Protein AF-A0A534WDK8-F1 (afdb_monomer)

Nearest PDB structures (foldseek):
  3sjl-assembly1_B  TM=7.685E-01  e=1.595E-05  Paracoccus denitrificans PD1222
  6nx0-assembly1_A  TM=6.883E-01  e=1.155E-03  Burkholderia thailandensis E264

Structure (mmCIF, N/CA/C/O backbone):
data_AF-A0A534WDK8-F1
#
_entry.id   AF-A0A534WDK8-F1
#
loop_
_atom_site.group_PDB
_atom_site.id
_atom_site.type_symbol
_atom_site.label_atom_id
_atom_site.label_alt_id
_atom_site.label_comp_id
_atom_site.label_asym_id
_atom_site.label_entity_id
_atom_site.label_seq_id
_atom_site.pdbx_PDB_ins_code
_atom_site.Cartn_x
_atom_site.Cartn_y
_atom_site.Cartn_z
_atom_site.occupancy
_atom_site.B_iso_or_equiv
_atom_site.auth_seq_id
_atom_site.auth_comp_id
_atom_site.auth_asym_id
_atom_site.auth_atom_id
_atom_site.pdbx_PDB_model_num
ATOM 1 N N . MET A 1 1 ? -28.042 -4.044 6.156 1.00 28.50 1 MET A N 1
ATOM 2 C CA . MET A 1 1 ? -27.398 -5.357 5.938 1.00 28.50 1 MET A CA 1
ATOM 3 C C . MET A 1 1 ? -26.865 -5.353 4.514 1.00 28.50 1 MET A C 1
ATOM 5 O O . MET A 1 1 ? -27.633 -5.565 3.592 1.00 28.50 1 MET A O 1
ATOM 9 N N . ASN A 1 2 ? -25.593 -4.996 4.324 1.00 31.27 2 ASN A N 1
ATOM 10 C CA . ASN A 1 2 ? -24.973 -4.979 2.998 1.00 31.27 2 ASN A CA 1
ATOM 11 C C . ASN A 1 2 ? -24.355 -6.353 2.761 1.00 31.27 2 ASN A C 1
ATOM 13 O O . ASN A 1 2 ? -23.430 -6.738 3.478 1.00 31.27 2 ASN A O 1
ATOM 17 N N . HIS A 1 3 ? -24.892 -7.102 1.799 1.00 28.11 3 HIS A N 1
ATOM 18 C CA . HIS A 1 3 ? -24.268 -8.331 1.327 1.00 28.11 3 HIS A CA 1
ATOM 19 C C . HIS A 1 3 ? -22.831 -8.011 0.884 1.00 28.11 3 HIS A C 1
ATOM 21 O O . HIS A 1 3 ? -22.652 -7.138 0.032 1.00 28.11 3 HIS A O 1
ATOM 27 N N . PRO A 1 4 ? -21.792 -8.656 1.447 1.00 41.38 4 PRO A N 1
ATOM 28 C CA . PRO A 1 4 ? -20.450 -8.505 0.915 1.00 41.38 4 PRO A CA 1
ATOM 29 C C . PRO A 1 4 ? -20.462 -9.056 -0.511 1.00 41.38 4 PRO A C 1
ATOM 31 O O . PRO A 1 4 ? -20.808 -10.218 -0.729 1.00 41.38 4 PRO A O 1
ATOM 34 N N . ASN A 1 5 ? -20.112 -8.200 -1.473 1.00 43.44 5 ASN A N 1
ATOM 35 C CA . ASN A 1 5 ? -19.905 -8.572 -2.867 1.00 43.44 5 ASN A CA 1
ATOM 36 C C . ASN A 1 5 ? -19.085 -9.880 -2.912 1.00 43.44 5 ASN A C 1
ATOM 38 O O . ASN A 1 5 ? -18.176 -10.078 -2.099 1.00 43.44 5 ASN A O 1
ATOM 42 N N . VAL A 1 6 ? -19.421 -10.799 -3.819 1.00 43.59 6 VAL A N 1
ATOM 43 C CA . VAL A 1 6 ? -18.730 -12.091 -3.991 1.00 43.59 6 VAL A CA 1
ATOM 44 C C . VAL A 1 6 ? -17.209 -11.891 -4.060 1.00 43.59 6 VAL A C 1
ATOM 46 O O . VAL A 1 6 ? -16.463 -12.695 -3.502 1.00 43.59 6 VAL A O 1
ATOM 49 N N . LEU A 1 7 ? -16.760 -10.769 -4.634 1.00 42.25 7 LEU A N 1
ATOM 50 C CA . LEU A 1 7 ? -15.367 -10.328 -4.637 1.00 42.25 7 LEU A CA 1
ATOM 51 C C . LEU A 1 7 ? -14.815 -10.091 -3.218 1.00 42.25 7 LEU A C 1
ATOM 53 O O . LEU A 1 7 ? -13.819 -10.698 -2.845 1.00 42.25 7 LEU A O 1
ATOM 57 N N . THR A 1 8 ? -15.495 -9.300 -2.383 1.00 44.06 8 THR A N 1
ATOM 58 C CA . THR A 1 8 ? -15.122 -9.047 -0.977 1.00 44.06 8 THR A CA 1
ATOM 59 C C . THR A 1 8 ? -15.088 -10.333 -0.150 1.00 44.06 8 THR A C 1
ATOM 61 O O . THR A 1 8 ? -14.230 -10.490 0.714 1.00 44.06 8 THR A O 1
ATOM 64 N N . THR A 1 9 ? -15.993 -11.276 -0.417 1.00 47.78 9 THR A N 1
ATOM 65 C CA . THR A 1 9 ? -16.023 -12.575 0.274 1.00 47.78 9 THR A CA 1
ATOM 66 C C . THR A 1 9 ? -14.863 -13.474 -0.162 1.00 47.78 9 THR A C 1
ATOM 68 O O . THR A 1 9 ? -14.190 -14.048 0.692 1.00 47.78 9 THR A O 1
ATOM 71 N N . ARG A 1 10 ? -14.566 -13.552 -1.467 1.00 52.00 10 ARG A N 1
ATOM 72 C CA . ARG A 1 10 ? -13.414 -14.304 -2.000 1.00 52.00 10 ARG A CA 1
ATOM 73 C C . ARG A 1 10 ? -12.083 -13.731 -1.517 1.00 52.00 10 ARG A C 1
ATOM 75 O O . ARG A 1 10 ? -11.229 -14.490 -1.078 1.00 52.00 10 ARG A O 1
ATOM 82 N N . ILE A 1 11 ? -11.957 -12.406 -1.508 1.00 52.03 11 ILE A N 1
ATOM 83 C CA . ILE A 1 11 ? -10.815 -11.657 -0.971 1.00 52.03 11 ILE A CA 1
ATOM 84 C C . ILE A 1 11 ? -10.631 -11.935 0.522 1.00 52.03 11 ILE A C 1
ATOM 86 O O . ILE A 1 11 ? -9.537 -12.296 0.947 1.00 52.03 11 ILE A O 1
ATOM 90 N N . ARG A 1 12 ? -11.699 -11.832 1.326 1.00 50.81 12 ARG A N 1
ATOM 91 C CA . ARG A 1 12 ? -11.636 -12.144 2.762 1.00 50.81 12 ARG A CA 1
ATOM 92 C C . ARG A 1 12 ? -11.141 -13.563 2.997 1.00 50.81 12 ARG A C 1
ATOM 94 O O . ARG A 1 12 ? -10.203 -13.725 3.756 1.00 50.81 12 ARG A O 1
ATOM 101 N N . VAL A 1 13 ? -11.715 -14.558 2.317 1.00 48.03 13 VAL A N 1
ATOM 102 C CA . VAL A 1 13 ? -11.329 -15.974 2.460 1.00 48.03 13 VAL A CA 1
ATOM 103 C C . VAL A 1 13 ? -9.907 -16.247 1.952 1.00 48.03 13 VAL A C 1
ATOM 105 O O . VAL A 1 13 ? -9.219 -17.114 2.485 1.00 48.03 13 VAL A O 1
ATOM 108 N N . ALA A 1 14 ? -9.452 -15.529 0.926 1.00 48.19 14 ALA A N 1
ATOM 109 C CA . ALA A 1 14 ? -8.104 -15.643 0.380 1.00 48.19 14 ALA A CA 1
ATOM 110 C C . ALA A 1 14 ? -7.036 -15.095 1.338 1.00 48.19 14 ALA A C 1
ATOM 112 O O . ALA A 1 14 ? -6.031 -15.763 1.580 1.00 48.19 14 ALA A O 1
ATOM 113 N N . PHE A 1 15 ? -7.272 -13.911 1.910 1.00 48.06 15 PHE A N 1
ATOM 114 C CA . PHE A 1 15 ? -6.316 -13.226 2.780 1.00 48.06 15 PHE A CA 1
ATOM 115 C C . PHE A 1 15 ? -6.435 -13.614 4.265 1.00 48.06 15 PHE A C 1
ATOM 117 O O . PHE A 1 15 ? -5.463 -13.468 5.000 1.00 48.06 15 PHE A O 1
ATOM 124 N N . SER A 1 16 ? -7.575 -14.166 4.708 1.00 39.44 16 SER A N 1
ATOM 125 C CA . SER A 1 16 ? -7.765 -14.748 6.052 1.00 39.44 16 SER A CA 1
ATOM 126 C C . SER A 1 16 ? -7.091 -16.110 6.219 1.00 39.44 16 SER A C 1
ATOM 128 O O . SER A 1 16 ? -6.910 -16.597 7.337 1.00 39.44 16 SER A O 1
ATOM 130 N N . ARG A 1 17 ? -6.713 -16.780 5.119 1.00 39.41 17 ARG A N 1
ATOM 131 C CA . ARG A 1 17 ? -5.933 -18.016 5.214 1.00 39.41 17 ARG A CA 1
ATOM 132 C C . ARG A 1 17 ? -4.627 -17.689 5.929 1.00 39.41 17 ARG A C 1
ATOM 134 O O . ARG A 1 17 ? -3.813 -16.908 5.443 1.00 39.41 17 ARG A O 1
ATOM 141 N N . ALA A 1 18 ? -4.409 -18.345 7.069 1.00 31.03 18 ALA A N 1
ATOM 142 C CA . ALA A 1 18 ? -3.241 -18.189 7.937 1.00 31.03 18 ALA A CA 1
ATOM 143 C C . ALA A 1 18 ? -1.880 -18.403 7.237 1.00 31.03 18 ALA A C 1
ATOM 145 O O . ALA A 1 18 ? -0.841 -18.210 7.868 1.00 31.03 18 ALA A O 1
ATOM 146 N N . THR A 1 19 ? -1.883 -18.815 5.966 1.00 34.75 19 THR A N 1
ATOM 147 C CA . THR A 1 19 ? -0.735 -18.905 5.066 1.00 34.75 19 THR A CA 1
ATOM 148 C C . THR A 1 19 ? -0.287 -17.537 4.556 1.00 34.75 19 THR A C 1
ATOM 150 O O . THR A 1 19 ? 0.913 -17.306 4.586 1.00 34.75 19 THR A O 1
ATOM 153 N N . TRP A 1 20 ? -1.183 -16.595 4.216 1.00 34.12 20 TRP A N 1
ATOM 154 C CA . TRP A 1 20 ? -0.802 -15.284 3.653 1.00 34.12 20 TRP A CA 1
ATOM 155 C C . TRP A 1 20 ? 0.059 -14.448 4.618 1.00 34.12 20 TRP A C 1
ATOM 157 O O . TRP A 1 20 ? 1.110 -13.913 4.258 1.00 34.12 20 TRP A O 1
ATOM 167 N N . ASN A 1 21 ? -0.318 -14.451 5.902 1.00 33.09 21 ASN A N 1
ATOM 168 C CA . ASN A 1 21 ? 0.431 -13.800 6.982 1.00 33.09 21 ASN A CA 1
ATOM 169 C C . ASN A 1 21 ? 1.715 -14.576 7.376 1.00 33.09 21 ASN A C 1
ATOM 171 O O . ASN A 1 21 ? 2.687 -13.982 7.840 1.00 33.09 21 ASN A O 1
ATOM 175 N N . ARG A 1 22 ? 1.760 -15.907 7.164 1.00 30.53 22 ARG A N 1
ATOM 176 C CA . ARG A 1 22 ? 2.942 -16.760 7.431 1.00 30.53 22 ARG A CA 1
ATOM 177 C C . ARG A 1 22 ? 3.911 -16.893 6.264 1.00 30.53 22 ARG A C 1
ATOM 179 O O . ARG A 1 22 ? 5.050 -17.293 6.508 1.00 30.53 22 ARG A O 1
ATOM 186 N N . SER A 1 23 ? 3.530 -16.543 5.040 1.00 32.03 23 SER A N 1
ATOM 187 C CA . SER A 1 23 ? 4.417 -16.657 3.883 1.00 32.03 23 SER A CA 1
ATOM 188 C C . SER A 1 23 ? 4.863 -15.325 3.260 1.00 32.03 23 SER A C 1
ATOM 190 O O . SER A 1 23 ? 5.914 -15.320 2.658 1.00 32.03 23 SER A O 1
ATOM 192 N N . TRP A 1 24 ? 4.317 -14.144 3.577 1.00 32.44 24 TRP A N 1
ATOM 193 C CA . TRP A 1 24 ? 5.197 -12.937 3.538 1.00 32.44 24 TRP A CA 1
ATOM 194 C C . TRP A 1 24 ? 6.382 -13.060 4.507 1.00 32.44 24 TRP A C 1
ATOM 196 O O . TRP A 1 24 ? 7.415 -12.402 4.411 1.00 32.44 24 TRP A O 1
ATOM 206 N N . THR A 1 25 ? 6.193 -13.964 5.454 1.00 31.83 25 THR A N 1
ATOM 207 C CA . THR A 1 25 ? 7.170 -14.492 6.367 1.00 31.83 25 THR A CA 1
ATOM 208 C C . THR A 1 25 ? 8.077 -15.545 5.662 1.00 31.83 25 THR A C 1
ATOM 210 O O . THR A 1 25 ? 9.274 -15.321 5.517 1.00 31.83 25 THR A O 1
ATOM 213 N N . GLY A 1 26 ? 7.535 -16.636 5.119 1.00 24.36 26 GLY A N 1
ATOM 214 C CA . GLY A 1 26 ? 8.281 -17.737 4.470 1.00 24.36 26 GLY A CA 1
ATOM 215 C C . GLY A 1 26 ? 8.731 -17.588 2.997 1.00 24.36 26 GLY A C 1
ATOM 216 O O . GLY A 1 26 ? 9.733 -18.178 2.621 1.00 24.36 26 GLY A O 1
ATOM 217 N N . SER A 1 27 ? 8.097 -16.789 2.135 1.00 29.41 27 SER A N 1
ATOM 218 C CA . SER A 1 27 ? 8.577 -16.521 0.761 1.00 29.41 27 SER A CA 1
ATOM 219 C C . SER A 1 27 ? 9.856 -15.679 0.760 1.00 29.41 27 SER A C 1
ATOM 221 O O . SER A 1 27 ? 10.682 -15.791 -0.145 1.00 29.41 27 SER A O 1
ATOM 223 N N . GLY A 1 28 ? 10.079 -14.930 1.845 1.00 32.16 28 GLY A N 1
ATOM 224 C CA . GLY A 1 28 ? 11.368 -14.336 2.168 1.00 32.16 28 GLY A CA 1
ATOM 225 C C . GLY A 1 28 ? 12.473 -15.366 2.414 1.00 32.16 28 GLY A C 1
ATOM 226 O O . GLY A 1 28 ? 13.626 -15.004 2.257 1.00 32.16 28 GLY A O 1
ATOM 227 N N . GLU A 1 29 ? 12.171 -16.630 2.744 1.00 27.47 29 GLU A N 1
ATOM 228 C CA . GLU A 1 29 ? 13.196 -17.677 2.914 1.00 27.47 29 GLU A CA 1
ATOM 229 C C . GLU A 1 29 ? 13.746 -18.178 1.573 1.00 27.47 29 GLU A C 1
ATOM 231 O O . GLU A 1 29 ? 14.913 -18.551 1.511 1.00 27.47 29 GLU A O 1
ATOM 236 N N . LYS A 1 30 ? 12.967 -18.118 0.480 1.00 26.48 30 LYS A N 1
ATOM 237 C CA . LYS A 1 30 ? 13.466 -18.469 -0.865 1.00 26.48 30 LYS A CA 1
ATOM 238 C C . LYS A 1 30 ? 14.277 -17.350 -1.529 1.00 26.48 30 LYS A C 1
ATOM 240 O O . LYS A 1 30 ? 15.163 -17.655 -2.313 1.00 26.48 30 LYS A O 1
ATOM 245 N N . PHE A 1 31 ? 14.041 -16.089 -1.160 1.00 28.22 31 PHE A N 1
ATOM 246 C CA . PHE A 1 31 ? 14.857 -14.935 -1.579 1.00 28.22 31 PHE A CA 1
ATOM 247 C C . PHE A 1 31 ? 15.955 -14.558 -0.558 1.00 28.22 31 PHE A C 1
ATOM 249 O O . PHE A 1 31 ? 16.679 -13.581 -0.742 1.00 28.22 31 PHE A O 1
ATOM 256 N N . ALA A 1 32 ? 16.114 -15.331 0.526 1.00 25.36 32 ALA A N 1
ATOM 257 C CA . ALA A 1 32 ? 17.057 -15.056 1.617 1.00 25.36 32 ALA A CA 1
ATOM 258 C C . ALA A 1 32 ? 18.534 -15.363 1.299 1.00 25.36 32 ALA A C 1
ATOM 260 O O . ALA A 1 32 ? 19.354 -15.323 2.219 1.00 25.36 32 ALA A O 1
ATOM 261 N N . SER A 1 33 ? 18.919 -15.659 0.053 1.00 23.53 33 SER A N 1
ATOM 262 C CA . SER A 1 33 ? 20.326 -15.955 -0.259 1.00 23.53 33 SER A CA 1
ATOM 263 C C . SER A 1 33 ? 21.191 -14.729 -0.572 1.00 23.53 33 SER A C 1
ATOM 265 O O . SER A 1 33 ? 22.406 -14.882 -0.656 1.00 23.53 33 SER A O 1
ATOM 267 N N . SER A 1 34 ? 20.652 -13.504 -0.653 1.00 27.00 34 SER A N 1
ATOM 268 C CA . SER A 1 34 ? 21.508 -12.307 -0.728 1.00 27.00 34 SER A CA 1
ATOM 269 C C . SER A 1 34 ? 20.871 -11.029 -0.154 1.00 27.00 34 SER A C 1
ATOM 271 O O . SER A 1 34 ? 20.062 -10.358 -0.782 1.00 27.00 34 SER A O 1
ATOM 273 N N . SER A 1 35 ? 21.327 -10.668 1.050 1.00 29.36 35 SER A N 1
ATOM 274 C CA . SER A 1 35 ? 21.439 -9.309 1.620 1.00 29.36 35 SER A CA 1
ATOM 275 C C . SER A 1 35 ? 20.229 -8.441 2.013 1.00 29.36 35 SER A C 1
ATOM 277 O O . SER A 1 35 ? 20.455 -7.355 2.546 1.00 29.36 35 SER A O 1
ATOM 279 N N . ILE A 1 36 ? 18.981 -8.915 1.971 1.00 36.00 36 ILE A N 1
ATOM 280 C CA . ILE A 1 36 ? 17.909 -8.354 2.826 1.00 36.00 36 ILE A CA 1
ATOM 281 C C . ILE A 1 36 ? 17.355 -9.496 3.673 1.00 36.00 36 ILE A C 1
ATOM 283 O O . ILE A 1 36 ? 16.579 -10.324 3.203 1.00 36.00 36 ILE A O 1
ATOM 287 N N . LYS A 1 37 ? 17.825 -9.597 4.925 1.00 32.94 37 LYS A N 1
ATOM 288 C CA . LYS A 1 37 ? 17.412 -10.678 5.829 1.00 32.94 37 LYS A CA 1
ATOM 289 C C . LYS A 1 37 ? 15.883 -10.666 6.033 1.00 32.94 37 LYS A C 1
ATOM 291 O O . LYS A 1 37 ? 15.281 -9.594 5.972 1.00 32.94 37 LYS A O 1
ATOM 296 N N . PRO A 1 38 ? 15.267 -11.813 6.386 1.00 34.28 38 PRO A N 1
ATOM 297 C CA . PRO A 1 38 ? 13.824 -11.985 6.639 1.00 34.28 38 PRO A CA 1
ATOM 298 C C . PRO A 1 38 ? 13.172 -11.055 7.689 1.00 34.28 38 PRO A C 1
ATOM 300 O O . PRO A 1 38 ? 12.006 -11.244 8.033 1.00 34.28 38 PRO A O 1
ATOM 303 N N . SER A 1 39 ? 13.907 -10.090 8.242 1.00 38.84 39 SER A N 1
ATOM 304 C CA . SER A 1 39 ? 13.589 -9.292 9.424 1.00 38.84 39 SER A CA 1
ATOM 305 C C . SER A 1 39 ? 12.820 -7.990 9.160 1.00 38.84 39 SER A C 1
ATOM 307 O O . SER A 1 39 ? 12.592 -7.258 10.106 1.00 38.84 39 SER A O 1
ATOM 309 N N . GLN A 1 40 ? 12.391 -7.678 7.934 1.00 51.62 40 GLN A N 1
ATOM 310 C CA . GLN A 1 40 ? 11.666 -6.432 7.603 1.00 51.62 40 GLN A CA 1
ATOM 311 C C . GLN A 1 40 ? 10.277 -6.755 7.015 1.00 51.62 40 GLN A C 1
ATOM 313 O O . GLN A 1 40 ? 10.009 -6.553 5.835 1.00 51.62 40 GLN A O 1
ATOM 318 N N . ARG A 1 41 ? 9.410 -7.362 7.834 1.00 53.31 41 ARG A N 1
ATOM 319 C CA . ARG A 1 41 ? 8.014 -7.716 7.495 1.00 53.31 41 ARG A CA 1
ATOM 320 C C . ARG A 1 41 ? 7.074 -6.695 8.139 1.00 53.31 41 ARG A C 1
ATOM 322 O O . ARG A 1 41 ? 7.410 -6.199 9.213 1.00 53.31 41 ARG A O 1
ATOM 329 N N . CYS A 1 42 ? 5.850 -6.505 7.627 1.00 47.97 42 CYS A N 1
ATOM 330 C CA . CYS A 1 42 ? 4.855 -5.643 8.297 1.00 47.97 42 CYS A CA 1
ATOM 331 C C . CYS A 1 42 ? 4.680 -6.006 9.788 1.00 47.97 42 CYS A C 1
ATOM 333 O O . CYS A 1 42 ? 4.557 -5.135 10.644 1.00 47.97 42 CYS A O 1
ATOM 335 N N . ALA A 1 43 ? 4.738 -7.302 10.117 1.00 43.78 43 ALA A N 1
ATOM 336 C CA . ALA A 1 43 ? 4.632 -7.816 11.483 1.00 43.78 43 ALA A CA 1
ATOM 337 C C . ALA A 1 43 ? 5.881 -7.596 12.367 1.00 43.78 43 ALA A C 1
ATOM 339 O O . ALA A 1 43 ? 5.798 -7.822 13.568 1.00 43.78 43 ALA A O 1
ATOM 340 N N . HIS A 1 44 ? 7.031 -7.195 11.814 1.00 40.38 44 HIS A N 1
ATOM 341 C CA . HIS A 1 44 ? 8.263 -6.971 12.583 1.00 40.38 44 HIS A CA 1
ATOM 342 C C . HIS A 1 44 ? 8.220 -5.653 13.366 1.00 40.38 44 HIS A C 1
ATOM 344 O O . HIS A 1 44 ? 8.579 -5.611 14.542 1.00 40.38 44 HIS A O 1
ATOM 350 N N . CYS A 1 45 ? 7.727 -4.589 12.727 1.00 42.16 45 CYS A N 1
ATOM 351 C CA . CYS A 1 45 ? 7.549 -3.277 13.355 1.00 42.16 45 CYS A CA 1
ATOM 352 C C . CYS A 1 45 ? 6.243 -3.181 14.162 1.00 42.16 45 CYS A C 1
ATOM 354 O O . CYS A 1 45 ? 6.068 -2.260 14.960 1.00 42.16 45 CYS A O 1
ATOM 356 N N . ARG A 1 46 ? 5.308 -4.116 13.951 1.00 51.00 46 ARG A N 1
ATOM 357 C CA . ARG A 1 46 ? 3.965 -4.093 14.541 1.00 51.00 46 ARG A CA 1
ATOM 358 C C . ARG A 1 46 ? 3.834 -5.102 15.691 1.00 51.00 46 ARG A C 1
ATOM 360 O O . ARG A 1 46 ? 4.505 -6.130 15.695 1.00 51.00 46 ARG A O 1
ATOM 367 N N . PRO A 1 47 ? 2.947 -4.856 16.669 1.00 39.75 47 PRO A N 1
ATOM 368 C CA . PRO A 1 47 ? 2.651 -5.850 17.693 1.00 39.75 47 PRO A CA 1
ATOM 369 C C . PRO A 1 47 ? 2.061 -7.123 17.053 1.00 39.75 47 PRO A C 1
ATOM 371 O O . PRO A 1 47 ? 1.188 -7.036 16.186 1.00 39.75 47 PRO A O 1
ATOM 374 N N . SER A 1 48 ? 2.533 -8.307 17.461 1.00 37.16 48 SER A N 1
ATOM 375 C CA . SER A 1 48 ? 2.027 -9.590 16.948 1.00 37.16 48 SER A CA 1
ATOM 376 C C . SER A 1 48 ? 0.530 -9.772 17.258 1.00 37.16 48 SER A C 1
ATOM 378 O O . SER A 1 48 ? 0.072 -9.268 18.290 1.00 37.16 48 SER A O 1
ATOM 380 N N . PRO A 1 49 ? -0.233 -10.541 16.451 1.00 38.53 49 PRO A N 1
ATOM 381 C CA . PRO A 1 49 ? -1.609 -10.905 16.792 1.00 38.53 49 PRO A CA 1
ATOM 382 C C . PRO A 1 49 ? -1.637 -11.538 18.193 1.00 38.53 49 PRO A C 1
ATOM 384 O O . PRO A 1 49 ? -0.984 -12.550 18.435 1.00 38.53 49 PRO A O 1
ATOM 387 N N . GLY A 1 50 ? -2.309 -10.887 19.147 1.00 34.09 50 GLY A N 1
ATOM 388 C CA . GLY A 1 50 ? -2.387 -11.322 20.550 1.00 34.09 50 GLY A CA 1
ATOM 389 C C . GLY A 1 50 ? -1.442 -10.628 21.542 1.00 34.09 50 GLY A C 1
ATOM 390 O O . GLY A 1 50 ? -1.611 -10.803 22.746 1.00 34.09 50 GLY A O 1
ATOM 391 N N . ARG A 1 51 ? -0.495 -9.788 21.100 1.00 38.94 51 ARG A N 1
ATOM 392 C CA . ARG A 1 51 ? 0.304 -8.934 21.999 1.00 38.94 51 ARG A CA 1
ATOM 393 C C . ARG A 1 51 ? 0.006 -7.476 21.693 1.00 38.94 51 ARG A C 1
ATOM 395 O O . ARG A 1 51 ? 0.495 -6.927 20.723 1.00 38.94 51 ARG A O 1
ATOM 402 N N . ALA A 1 52 ? -0.779 -6.829 22.545 1.00 32.47 52 ALA A N 1
ATOM 403 C CA . ALA A 1 52 ? -1.151 -5.419 22.424 1.00 32.47 52 ALA A CA 1
ATOM 404 C C . ALA A 1 52 ? -0.017 -4.438 22.803 1.00 32.47 52 ALA A C 1
ATOM 406 O O . ALA A 1 52 ? -0.308 -3.298 23.159 1.00 32.47 52 ALA A O 1
ATOM 407 N N . ILE A 1 53 ? 1.250 -4.858 22.784 1.00 31.84 53 ILE A N 1
ATOM 408 C CA . ILE A 1 53 ? 2.378 -4.069 23.291 1.00 31.84 53 ILE A CA 1
ATOM 409 C C . ILE A 1 53 ? 3.353 -3.820 22.139 1.00 31.84 53 ILE A C 1
ATOM 411 O O . ILE A 1 53 ? 3.930 -4.757 21.589 1.00 31.84 53 ILE A O 1
ATOM 415 N N . LEU A 1 54 ? 3.497 -2.547 21.765 1.00 39.38 54 LEU A N 1
ATOM 416 C CA . LEU A 1 54 ? 4.574 -2.069 20.899 1.00 39.38 54 LEU A CA 1
ATOM 417 C C . LEU A 1 54 ? 5.904 -2.367 21.598 1.00 39.38 54 LEU A C 1
ATOM 419 O O . LEU A 1 54 ? 6.025 -2.117 22.798 1.00 39.38 54 LEU A O 1
ATOM 423 N N . ARG A 1 55 ? 6.896 -2.903 20.880 1.00 40.34 55 ARG A N 1
ATOM 424 C CA . ARG A 1 55 ? 8.245 -3.013 21.450 1.00 40.34 55 ARG A CA 1
ATOM 425 C C . ARG A 1 55 ? 8.716 -1.597 21.826 1.00 40.34 55 ARG A C 1
ATOM 427 O O . ARG A 1 55 ? 8.591 -0.706 20.984 1.00 40.34 55 ARG A O 1
ATOM 434 N N . PRO A 1 56 ? 9.214 -1.367 23.054 1.00 36.75 56 PRO A N 1
ATOM 435 C CA . PRO A 1 56 ? 9.805 -0.085 23.400 1.00 36.75 56 PRO A CA 1
ATOM 436 C C . PRO A 1 56 ? 11.028 0.148 22.510 1.00 36.75 56 PRO A C 1
ATOM 438 O O . PRO A 1 56 ? 11.889 -0.725 22.415 1.00 36.75 56 PRO A O 1
ATOM 441 N N . PHE A 1 57 ? 11.085 1.307 21.860 1.00 44.53 57 PHE A N 1
ATOM 442 C CA . PHE A 1 57 ? 12.295 1.791 21.200 1.00 44.53 57 PHE A CA 1
ATOM 443 C C . PHE A 1 57 ? 13.246 2.304 22.288 1.00 44.53 57 PHE A C 1
ATOM 445 O O . PHE A 1 57 ? 12.808 3.079 23.142 1.00 44.53 57 PHE A O 1
ATOM 452 N N . THR A 1 58 ? 14.510 1.877 22.302 1.00 43.97 58 THR A N 1
ATOM 453 C CA . THR A 1 58 ? 15.489 2.374 23.280 1.00 43.97 58 THR A CA 1
ATOM 454 C C . THR A 1 58 ? 16.430 3.382 22.633 1.00 43.97 58 THR A C 1
ATOM 456 O O . THR A 1 58 ? 16.719 3.302 21.442 1.00 43.97 58 THR A O 1
ATOM 459 N N . ALA A 1 59 ? 16.955 4.329 23.416 1.00 41.50 59 ALA A N 1
ATOM 460 C CA . ALA A 1 59 ? 17.960 5.281 22.932 1.00 41.50 59 ALA A CA 1
ATOM 461 C C . ALA A 1 59 ? 19.238 4.587 22.409 1.00 41.50 59 ALA A C 1
ATOM 463 O O . ALA A 1 59 ? 19.913 5.121 21.534 1.00 41.50 59 ALA A O 1
ATOM 464 N N . ALA A 1 60 ? 19.530 3.371 22.887 1.00 40.94 60 ALA A N 1
ATOM 465 C CA . ALA A 1 60 ? 20.661 2.560 22.438 1.00 40.94 60 ALA A CA 1
ATOM 466 C C . ALA A 1 60 ? 20.509 2.042 20.992 1.00 40.94 60 ALA A C 1
ATOM 468 O O . ALA A 1 60 ? 21.515 1.798 20.323 1.00 40.94 60 ALA A O 1
ATOM 469 N N . ASP A 1 61 ? 19.277 1.927 20.482 1.00 43.28 61 ASP A N 1
ATOM 470 C CA . ASP A 1 61 ? 19.017 1.535 19.092 1.00 43.28 61 ASP A CA 1
ATOM 471 C C . ASP A 1 61 ? 19.409 2.651 18.103 1.00 43.28 61 ASP A C 1
ATOM 473 O O . ASP A 1 61 ? 19.719 2.374 16.948 1.00 43.28 61 ASP A O 1
ATOM 477 N N . MET A 1 62 ? 19.457 3.913 18.558 1.00 40.94 62 MET A N 1
ATOM 478 C CA . MET A 1 62 ? 19.825 5.073 17.732 1.00 40.94 62 MET A CA 1
ATOM 479 C C . MET A 1 62 ? 21.341 5.274 17.573 1.00 40.94 62 MET A C 1
ATOM 481 O O . MET A 1 62 ? 21.763 6.076 16.743 1.00 40.94 62 MET A O 1
ATOM 485 N N . GLN A 1 63 ? 22.166 4.591 18.375 1.00 35.53 63 GLN A N 1
ATOM 486 C CA . GLN A 1 63 ? 23.621 4.803 18.443 1.00 35.53 63 GLN A CA 1
ATOM 487 C C . GLN A 1 63 ? 24.444 3.863 17.552 1.00 35.53 63 GLN A C 1
ATOM 489 O O . GLN A 1 63 ? 25.663 4.000 17.474 1.00 35.53 63 GLN A O 1
ATOM 494 N N . GLN A 1 64 ? 23.799 2.923 16.864 1.00 38.22 64 GLN A N 1
ATOM 495 C CA . GLN A 1 64 ? 24.458 1.938 16.009 1.00 38.22 64 GLN A CA 1
ATOM 496 C C . GLN A 1 64 ? 24.148 2.218 14.529 1.00 38.22 64 GLN A C 1
ATOM 498 O O . GLN A 1 64 ? 23.046 2.638 14.184 1.00 38.22 64 GLN A O 1
ATOM 503 N N . SER A 1 65 ? 25.125 2.021 13.638 1.00 37.78 65 SER A N 1
ATOM 504 C CA . SER A 1 65 ? 24.992 2.279 12.198 1.00 37.78 65 SER A CA 1
ATOM 505 C C . SER A 1 65 ? 24.967 0.975 11.393 1.00 37.78 65 SER A C 1
ATOM 507 O O . SER A 1 65 ? 25.723 0.040 11.646 1.00 37.78 65 SER A O 1
ATOM 509 N N . GLY A 1 66 ? 24.036 0.881 10.438 1.00 38.12 66 GLY A N 1
ATOM 510 C CA . GLY A 1 66 ? 23.812 -0.309 9.606 1.00 38.12 66 GLY A CA 1
ATOM 511 C C . GLY A 1 66 ? 22.325 -0.562 9.311 1.00 38.12 66 GLY A C 1
ATOM 512 O O . GLY A 1 66 ? 21.458 0.020 9.962 1.00 38.12 66 GLY A O 1
ATOM 513 N N . PRO A 1 67 ? 21.982 -1.428 8.336 1.00 45.56 67 PRO A N 1
ATOM 514 C CA . PRO A 1 67 ? 20.589 -1.732 7.978 1.00 45.56 67 PRO A CA 1
ATOM 515 C C . PRO A 1 67 ? 19.771 -2.325 9.139 1.00 45.56 67 PRO A C 1
ATOM 517 O O . PRO A 1 67 ? 18.552 -2.182 9.158 1.00 45.56 67 PRO A O 1
ATOM 520 N N . SER A 1 68 ? 20.440 -2.928 10.125 1.00 47.16 68 SER A N 1
ATOM 521 C CA . SER A 1 68 ? 19.843 -3.474 11.351 1.00 47.16 68 SER A CA 1
ATOM 522 C C . SER A 1 68 ? 19.470 -2.421 12.403 1.00 47.16 68 SER A C 1
ATOM 524 O O . SER A 1 68 ? 18.840 -2.770 13.394 1.00 47.16 68 SER A O 1
ATOM 526 N N . PHE A 1 69 ? 19.852 -1.157 12.197 1.00 55.06 69 PHE A N 1
ATOM 527 C CA . PHE A 1 69 ? 19.661 -0.052 13.147 1.00 55.06 69 PHE A CA 1
ATOM 528 C C . PHE A 1 69 ? 18.823 1.086 12.555 1.00 55.06 69 PHE A C 1
ATOM 530 O O . PHE A 1 69 ? 18.815 2.210 13.052 1.00 55.06 69 PHE A O 1
ATOM 537 N N . ARG A 1 70 ? 18.114 0.809 11.453 1.00 62.91 70 ARG A N 1
ATOM 538 C CA . ARG A 1 70 ? 17.165 1.760 10.875 1.00 62.91 70 ARG A CA 1
ATOM 539 C C . ARG A 1 70 ? 15.955 1.865 11.797 1.00 62.91 70 ARG A C 1
ATOM 541 O O . ARG A 1 70 ? 15.352 0.858 12.163 1.00 62.91 70 ARG A O 1
ATOM 548 N N . ALA A 1 71 ? 15.622 3.095 12.164 1.00 62.59 71 ALA A N 1
ATOM 549 C CA . ALA A 1 71 ? 14.474 3.416 12.989 1.00 62.59 71 ALA A CA 1
ATOM 550 C C . ALA A 1 71 ? 13.429 4.159 12.160 1.00 62.59 71 ALA A C 1
ATOM 552 O O . ALA A 1 71 ? 13.754 5.094 11.424 1.00 62.59 71 ALA A O 1
ATOM 553 N N . GLY A 1 72 ? 12.165 3.767 12.318 1.00 63.25 72 GLY A N 1
ATOM 554 C CA . GLY A 1 72 ? 11.049 4.525 11.768 1.00 63.25 72 GLY A CA 1
ATOM 555 C C . GLY A 1 72 ? 11.008 5.941 12.350 1.00 63.25 72 GLY A C 1
ATOM 556 O O . GLY A 1 72 ? 11.393 6.179 13.494 1.00 63.25 72 GLY A O 1
ATOM 557 N N . LYS A 1 73 ? 10.494 6.895 11.569 1.00 77.06 73 LYS A N 1
ATOM 558 C CA . LYS A 1 73 ? 10.442 8.324 11.942 1.00 77.06 73 LYS A CA 1
ATOM 559 C C . LYS A 1 73 ? 9.496 8.611 13.118 1.00 77.06 73 LYS A C 1
ATOM 561 O O . LYS A 1 73 ? 9.541 9.692 13.698 1.00 77.06 73 LYS A O 1
ATOM 566 N N . ARG A 1 74 ? 8.585 7.680 13.425 1.00 76.19 74 ARG A N 1
ATOM 567 C CA . ARG A 1 74 ? 7.578 7.765 14.494 1.00 76.19 74 ARG A CA 1
ATOM 568 C C . ARG A 1 74 ? 7.272 6.371 15.037 1.00 76.19 74 ARG A C 1
ATOM 570 O O . ARG A 1 74 ? 7.516 5.369 14.368 1.00 76.19 74 ARG A O 1
ATOM 577 N N . THR A 1 75 ? 6.642 6.316 16.207 1.00 74.12 75 THR A N 1
ATOM 578 C CA . THR A 1 75 ? 6.061 5.081 16.746 1.00 74.12 75 THR A CA 1
ATOM 579 C C . THR A 1 75 ? 5.035 4.495 15.773 1.00 74.12 75 THR A C 1
ATOM 581 O O . THR A 1 75 ? 4.146 5.209 15.300 1.00 74.12 75 THR A O 1
ATOM 584 N N . ALA A 1 76 ? 5.127 3.193 15.498 1.00 71.88 76 ALA A N 1
ATOM 585 C CA . ALA A 1 76 ? 4.202 2.502 14.606 1.00 71.88 76 ALA A CA 1
ATOM 586 C C . ALA A 1 76 ? 2.759 2.537 15.143 1.00 71.88 76 ALA A C 1
ATOM 588 O O . ALA A 1 76 ? 2.505 2.253 16.317 1.00 71.88 76 ALA A O 1
ATOM 589 N N . GLN A 1 77 ? 1.803 2.867 14.273 1.00 76.75 77 GLN A N 1
ATOM 590 C CA . GLN A 1 77 ? 0.378 2.775 14.588 1.00 76.75 77 GLN A CA 1
ATOM 591 C C . GLN A 1 77 ? -0.081 1.313 14.638 1.00 76.75 77 GLN A C 1
ATOM 593 O O . GLN A 1 77 ? 0.534 0.417 14.053 1.00 76.75 77 GLN A O 1
ATOM 598 N N . ARG A 1 78 ? -1.189 1.067 15.344 1.00 72.38 78 ARG A N 1
ATOM 599 C CA . ARG A 1 78 ? -1.886 -0.222 15.273 1.00 72.38 78 ARG A CA 1
ATOM 600 C C . ARG A 1 78 ? -2.712 -0.279 13.991 1.00 72.38 78 ARG A C 1
ATOM 602 O O . ARG A 1 78 ? -3.288 0.726 13.601 1.00 72.38 78 ARG A O 1
ATOM 609 N N . TYR A 1 79 ? -2.799 -1.471 13.412 1.00 75.25 79 TYR A N 1
ATOM 610 C CA . TYR A 1 79 ? -3.571 -1.745 12.196 1.00 75.25 79 TYR A CA 1
ATOM 611 C C . TYR A 1 79 ? -4.961 -2.331 12.486 1.00 75.25 79 TYR A C 1
ATOM 613 O O . TYR A 1 79 ? -5.872 -2.304 11.668 1.00 75.25 79 TYR A O 1
ATOM 621 N N . THR A 1 80 ? -5.167 -2.846 13.700 1.00 81.44 80 THR A N 1
ATOM 622 C CA . THR A 1 80 ? -6.500 -3.226 14.168 1.00 81.44 80 THR A CA 1
ATOM 623 C C . THR A 1 80 ? -7.412 -2.004 14.093 1.00 81.44 80 THR A C 1
ATOM 625 O O . THR A 1 80 ? -7.136 -0.985 14.726 1.00 81.44 80 THR A O 1
ATOM 628 N N . TYR A 1 81 ? -8.501 -2.136 13.340 1.00 88.88 81 TYR A N 1
ATOM 629 C CA . TYR A 1 81 ? -9.488 -1.095 13.061 1.00 88.88 81 TYR A CA 1
ATOM 630 C C . TYR A 1 81 ? -9.021 0.077 12.170 1.00 88.88 81 TYR A C 1
ATOM 632 O O . TYR A 1 81 ? -9.867 0.907 11.840 1.00 88.88 81 TYR A O 1
ATOM 640 N N . SER A 1 82 ? -7.763 0.137 11.699 1.00 87.25 82 SER A N 1
ATOM 641 C CA . SER A 1 82 ? -7.303 1.211 10.790 1.00 87.25 82 SER A CA 1
ATOM 642 C C . SER A 1 82 ? -8.026 1.270 9.438 1.00 87.25 82 SER A C 1
ATOM 644 O O . SER A 1 82 ? -8.297 2.385 8.988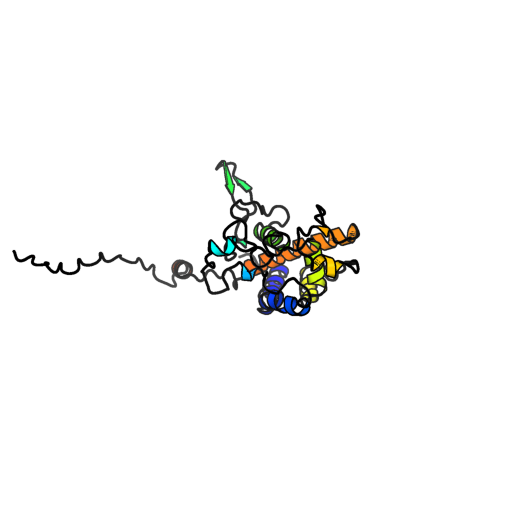 1.00 87.25 82 SER A O 1
ATOM 646 N N . PRO A 1 83 ? -8.495 0.156 8.830 1.00 88.88 83 PRO A N 1
ATOM 647 C CA . PRO A 1 83 ? -9.274 0.222 7.587 1.00 88.88 83 PRO A CA 1
ATOM 648 C C . PRO A 1 83 ? -10.641 0.898 7.738 1.00 88.88 83 PRO A C 1
ATOM 650 O O . PRO A 1 83 ? -11.360 1.069 6.757 1.00 88.88 83 PRO A O 1
ATOM 653 N N . ARG A 1 84 ? -11.059 1.229 8.968 1.00 89.81 84 ARG A N 1
ATOM 654 C CA . ARG A 1 84 ? -12.295 1.980 9.226 1.00 89.81 84 ARG A CA 1
ATOM 655 C C . ARG A 1 84 ? -12.090 3.493 9.187 1.00 89.81 84 ARG A C 1
ATOM 657 O O . ARG A 1 84 ? -13.084 4.211 9.276 1.00 89.81 84 ARG A O 1
ATOM 664 N N . PHE A 1 85 ? -10.855 3.982 9.073 1.00 91.56 85 PHE A N 1
ATOM 665 C CA . PHE A 1 85 ? -10.617 5.407 8.878 1.00 91.56 85 PHE A CA 1
ATOM 666 C C . PHE A 1 85 ? -11.121 5.835 7.496 1.00 91.56 85 PHE A C 1
ATOM 668 O O . PHE A 1 85 ? -10.795 5.184 6.500 1.00 91.56 85 PHE A O 1
ATOM 675 N N . PRO A 1 86 ? -11.949 6.894 7.419 1.00 92.81 86 PRO A N 1
ATOM 676 C CA . PRO A 1 86 ? -12.455 7.362 6.141 1.00 92.81 86 PRO A CA 1
ATOM 677 C C . PRO A 1 86 ? -11.325 7.971 5.307 1.00 92.81 86 PRO A C 1
ATOM 679 O O . PRO A 1 86 ? -10.276 8.356 5.832 1.00 92.81 86 PRO A O 1
ATOM 682 N N . VAL A 1 87 ? -11.577 8.101 4.005 1.00 96.06 87 VAL A N 1
ATOM 683 C CA . VAL A 1 87 ? -10.770 8.958 3.130 1.00 96.06 87 VAL A CA 1
ATOM 684 C C . VAL A 1 87 ? -10.694 10.361 3.743 1.00 96.06 87 VAL A C 1
ATOM 686 O O . VAL A 1 87 ? -11.674 10.847 4.316 1.00 96.06 87 VAL A O 1
ATOM 689 N N . LEU A 1 88 ? -9.515 10.977 3.668 1.00 96.62 88 LEU A N 1
ATOM 690 C CA . LEU A 1 88 ? -9.263 12.316 4.176 1.00 96.62 88 LEU A CA 1
ATOM 691 C C . LEU A 1 88 ? -10.205 13.301 3.484 1.00 96.62 88 LEU A C 1
ATOM 693 O O . LEU A 1 88 ? -10.219 13.417 2.261 1.00 96.62 88 LEU A O 1
ATOM 697 N N . GLN A 1 89 ? -10.978 14.019 4.285 1.00 95.38 89 GLN A N 1
ATOM 698 C CA . GLN A 1 89 ? -11.975 14.969 3.820 1.00 95.38 89 GLN A CA 1
ATOM 699 C C . GLN A 1 89 ? -11.975 16.206 4.708 1.00 95.38 89 GLN A C 1
ATOM 701 O O . GLN A 1 89 ? -11.753 16.124 5.919 1.00 95.38 89 GLN A O 1
ATOM 706 N N . PHE A 1 90 ? -12.240 17.356 4.098 1.00 96.38 90 PHE A N 1
ATOM 707 C CA . PHE A 1 90 ? -12.487 18.593 4.820 1.00 96.38 90 PHE A CA 1
ATOM 708 C C . PHE A 1 90 ? -13.979 18.702 5.133 1.00 96.38 90 PHE A C 1
ATOM 710 O O . PHE A 1 90 ? -14.815 18.608 4.238 1.00 96.38 90 PHE A O 1
ATOM 717 N N . ASN A 1 91 ? -14.318 18.880 6.406 1.00 96.38 91 ASN A N 1
ATOM 718 C CA . ASN A 1 91 ? -15.685 19.134 6.831 1.00 96.38 91 ASN A CA 1
ATOM 719 C C . ASN A 1 91 ? -15.926 20.647 6.891 1.00 96.38 91 ASN A C 1
ATOM 721 O O . ASN A 1 91 ? -15.403 21.322 7.778 1.00 96.38 91 ASN A O 1
ATOM 725 N N . GLU A 1 92 ? -16.747 21.170 5.979 1.00 96.56 92 GLU A N 1
ATOM 726 C CA . GLU A 1 92 ? -17.031 22.609 5.883 1.00 96.56 92 GLU A CA 1
ATOM 727 C C . GLU A 1 92 ? -17.802 23.158 7.091 1.00 96.56 92 GLU A C 1
ATOM 729 O O . GLU A 1 92 ? -17.611 24.307 7.476 1.00 96.56 92 GLU A O 1
ATOM 734 N N . THR A 1 93 ? -18.648 22.360 7.742 1.00 97.12 93 THR A N 1
ATOM 735 C CA . THR A 1 93 ? -19.400 22.822 8.920 1.00 97.12 93 THR A CA 1
ATOM 736 C C . THR A 1 93 ? -18.494 22.998 10.135 1.00 97.12 93 THR A C 1
ATOM 738 O O . THR A 1 93 ? -18.643 23.951 10.893 1.00 97.12 93 THR A O 1
ATOM 741 N N . GLN A 1 94 ? -17.556 22.074 10.330 1.00 96.25 94 GLN A N 1
ATOM 742 C CA . GLN A 1 94 ? -16.647 22.066 11.474 1.00 96.25 94 GLN A CA 1
ATOM 743 C C . GLN A 1 94 ? -15.330 22.793 11.193 1.00 96.25 94 GLN A C 1
ATOM 745 O O . GLN A 1 94 ? -14.589 23.050 12.135 1.00 96.25 94 GLN A O 1
ATOM 750 N N . GLN A 1 95 ? -15.043 23.127 9.929 1.00 97.31 95 GLN A N 1
ATOM 751 C CA . GLN A 1 95 ? -13.781 23.720 9.475 1.00 97.31 95 GLN A CA 1
ATOM 752 C C . GLN A 1 95 ? -12.557 22.869 9.869 1.00 97.31 95 GLN A C 1
ATOM 754 O O . GLN A 1 95 ? -11.514 23.386 10.267 1.00 97.31 95 GLN A O 1
ATOM 759 N N . LEU A 1 96 ? -12.691 21.539 9.784 1.00 96.69 96 LEU A N 1
ATOM 760 C CA . LEU A 1 96 ? -11.678 20.570 10.217 1.00 96.69 96 LEU A CA 1
ATOM 761 C C . LEU A 1 96 ? -11.496 19.440 9.198 1.00 96.69 96 LEU A C 1
ATOM 763 O O . LEU A 1 96 ? -12.438 19.042 8.513 1.00 96.69 96 LEU A O 1
ATOM 767 N N . PHE A 1 97 ? -10.283 1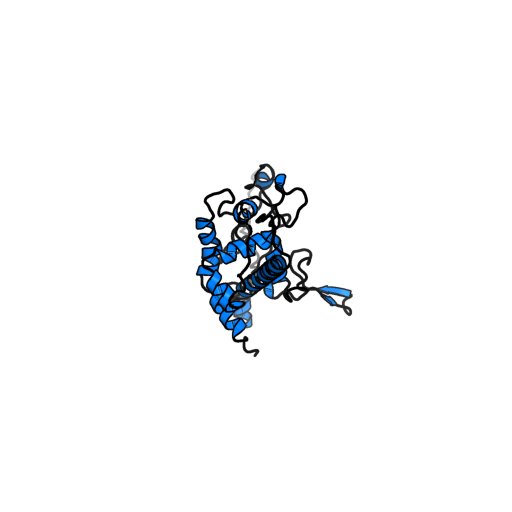8.887 9.140 1.00 95.38 97 PHE A N 1
ATOM 768 C CA . PHE A 1 97 ? -9.979 17.682 8.369 1.00 95.38 97 PHE A CA 1
ATOM 769 C C . PHE A 1 97 ? -10.246 16.416 9.189 1.00 95.38 97 PHE A C 1
ATOM 771 O O . PHE A 1 97 ? -9.857 16.328 10.354 1.00 95.38 97 PHE A O 1
ATOM 778 N N . PHE A 1 98 ? -10.857 15.415 8.557 1.00 94.88 98 PHE A N 1
ATOM 779 C CA . PHE A 1 98 ? -11.137 14.105 9.143 1.00 94.88 98 PHE A CA 1
ATOM 780 C C . PHE A 1 98 ? -10.700 12.984 8.212 1.00 94.88 98 PHE A C 1
ATOM 782 O O . PHE A 1 98 ? -10.847 13.093 6.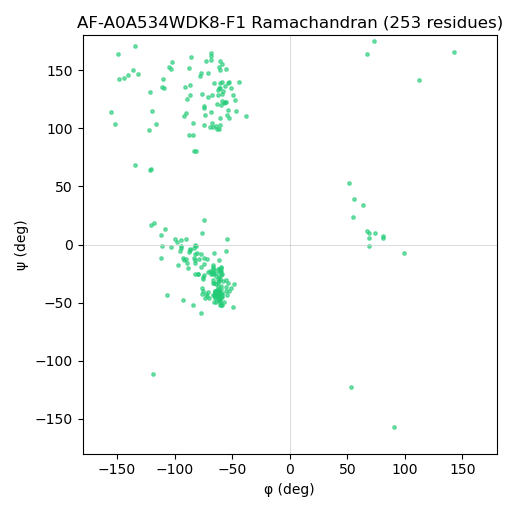999 1.00 94.88 98 PHE A O 1
ATOM 789 N N . GLY A 1 99 ? -10.253 11.872 8.791 1.00 94.50 99 GLY A N 1
ATOM 790 C CA . GLY A 1 99 ? -9.832 10.696 8.038 1.00 94.50 99 GLY A CA 1
ATOM 791 C C . GLY A 1 99 ? -8.351 10.709 7.694 1.00 94.50 99 GLY A C 1
ATOM 792 O O . GLY A 1 99 ? -7.543 11.337 8.379 1.00 94.50 99 GLY A O 1
ATOM 793 N N . GLY A 1 100 ? -8.010 9.969 6.646 1.00 95.19 100 GLY A N 1
ATOM 794 C CA . GLY A 1 100 ? -6.630 9.641 6.333 1.00 95.19 100 GLY A CA 1
ATOM 795 C C . GLY A 1 100 ? -6.046 8.607 7.299 1.00 95.19 100 GLY A C 1
ATOM 796 O O . GLY A 1 100 ? -6.673 8.162 8.263 1.00 95.19 100 GLY A O 1
ATOM 797 N N . ASN A 1 101 ? -4.820 8.199 7.009 1.00 92.62 101 ASN A N 1
ATOM 798 C CA . ASN A 1 101 ? -4.042 7.266 7.811 1.00 92.62 101 ASN A CA 1
ATOM 799 C C . ASN A 1 101 ? -2.610 7.808 7.973 1.00 92.62 101 ASN A C 1
ATOM 801 O O . ASN A 1 101 ? -2.242 8.802 7.344 1.00 92.62 101 ASN A O 1
ATOM 805 N N . PHE A 1 102 ? -1.809 7.175 8.832 1.00 91.19 102 PHE A N 1
ATOM 806 C CA . PHE A 1 102 ? -0.663 7.773 9.524 1.00 91.19 102 PHE A CA 1
ATOM 807 C C . PHE A 1 102 ? -1.031 8.855 10.542 1.00 91.19 102 PHE A C 1
ATOM 809 O O . PHE A 1 102 ? -2.127 9.401 10.565 1.00 91.19 102 PHE A O 1
ATOM 816 N N . TRP A 1 103 ? -0.070 9.171 11.416 1.00 90.50 103 TRP A N 1
ATOM 817 C CA . TRP A 1 103 ? -0.212 10.204 12.449 1.00 90.50 103 TRP A CA 1
ATOM 818 C C . TRP A 1 103 ? -0.458 11.612 11.896 1.00 90.50 103 TRP A C 1
ATOM 820 O O . TRP A 1 103 ? -0.940 12.464 12.628 1.00 90.50 103 TRP A O 1
ATOM 830 N N . ASP A 1 104 ? -0.097 11.859 10.638 1.00 93.31 104 ASP A N 1
ATOM 831 C CA . ASP A 1 104 ? -0.259 13.139 9.945 1.00 93.31 104 ASP A CA 1
ATOM 832 C C . ASP A 1 104 ? -1.289 13.086 8.808 1.00 93.31 104 ASP A C 1
ATOM 834 O O . ASP A 1 104 ? -1.384 14.038 8.042 1.00 93.31 104 ASP A O 1
ATOM 838 N N . GLY A 1 105 ? -2.035 11.985 8.662 1.00 93.50 105 GLY A N 1
ATOM 839 C CA . GLY A 1 105 ? -3.071 11.857 7.632 1.00 93.50 105 GLY A CA 1
ATOM 840 C C . GLY A 1 105 ? -2.556 11.818 6.187 1.00 93.50 105 GLY A C 1
ATOM 841 O O . GLY A 1 105 ? -3.360 11.930 5.264 1.00 93.50 105 GLY A O 1
ATOM 842 N N . ARG A 1 106 ? -1.240 11.669 5.957 1.00 95.00 106 ARG A N 1
ATOM 843 C CA . ARG A 1 106 ? -0.640 11.774 4.611 1.00 95.00 106 ARG A CA 1
ATOM 844 C C . ARG A 1 106 ? -1.069 10.675 3.637 1.00 95.00 106 ARG A C 1
ATOM 846 O O . ARG A 1 106 ? -0.958 10.865 2.432 1.00 95.00 106 ARG A O 1
ATOM 853 N N . SER A 1 107 ? -1.528 9.532 4.145 1.00 95.44 107 SER A N 1
ATOM 854 C CA . SER A 1 107 ? -2.213 8.535 3.321 1.00 95.44 107 SER A CA 1
ATOM 855 C C . SER A 1 107 ? -3.681 8.909 3.296 1.00 95.44 107 SER A C 1
ATOM 857 O O . SER A 1 107 ? -4.431 8.606 4.221 1.00 95.44 107 SER A O 1
ATOM 859 N N . THR A 1 108 ? -4.057 9.658 2.270 1.00 96.38 108 THR A N 1
ATOM 860 C CA . THR A 1 108 ? -5.363 10.314 2.193 1.00 96.38 108 THR A CA 1
ATOM 861 C C . THR A 1 108 ? -6.482 9.331 1.871 1.00 96.38 108 THR A C 1
ATOM 863 O O . THR A 1 108 ? -7.610 9.520 2.300 1.00 96.38 108 THR A O 1
ATOM 866 N N . GLY A 1 109 ? -6.181 8.258 1.148 1.00 94.69 109 GLY A N 1
ATOM 867 C CA . GLY A 1 109 ? -7.154 7.323 0.598 1.00 94.69 109 GLY A CA 1
ATOM 868 C C . GLY A 1 109 ? -7.813 7.797 -0.694 1.00 94.69 109 GLY A C 1
ATOM 869 O O . GLY A 1 109 ? -8.753 7.150 -1.141 1.00 94.69 109 GLY A O 1
ATOM 870 N N . TYR A 1 110 ? -7.365 8.905 -1.284 1.00 93.81 110 TYR A N 1
ATOM 871 C CA . TYR A 1 110 ? -7.937 9.461 -2.507 1.00 93.81 110 TYR A CA 1
ATOM 872 C C . TYR A 1 110 ? -7.749 8.546 -3.730 1.00 93.81 110 TYR A C 1
ATOM 874 O O . TYR A 1 110 ? -8.703 8.304 -4.471 1.00 93.81 110 TYR A O 1
ATOM 882 N N . LEU A 1 111 ? -6.547 7.999 -3.932 1.00 92.25 111 LEU A N 1
ATOM 883 C CA . LEU A 1 111 ? -6.214 7.163 -5.090 1.00 92.25 111 LEU A CA 1
ATOM 884 C C . LEU A 1 111 ? -6.854 5.780 -4.985 1.00 92.25 111 LEU A C 1
ATOM 886 O O . LEU A 1 111 ? -7.449 5.296 -5.945 1.00 92.25 111 LEU A O 1
ATOM 890 N N . LEU A 1 112 ? -6.750 5.147 -3.813 1.00 93.94 112 LEU A N 1
ATOM 891 C CA . LEU A 1 112 ? -7.202 3.763 -3.617 1.00 93.94 112 LEU A CA 1
ATOM 892 C C . LEU A 1 112 ? -8.590 3.645 -2.986 1.00 93.94 112 LEU A C 1
ATOM 894 O O . LEU A 1 112 ? -9.034 2.534 -2.699 1.00 93.94 112 LEU A O 1
ATOM 898 N N . GLN A 1 113 ? -9.261 4.773 -2.728 1.00 93.19 113 GLN A N 1
ATOM 899 C CA . GLN A 1 113 ? -10.534 4.837 -1.991 1.00 93.19 113 GLN A CA 1
ATOM 900 C C . GLN A 1 113 ? -10.457 4.162 -0.605 1.00 93.19 113 GLN A C 1
ATOM 902 O O . GLN A 1 113 ? -11.456 3.719 -0.041 1.00 93.19 113 GLN A O 1
ATOM 907 N N . SER A 1 114 ? -9.243 4.073 -0.054 1.00 93.56 114 SER A N 1
ATOM 908 C CA . SER A 1 114 ? -8.930 3.524 1.262 1.00 93.56 114 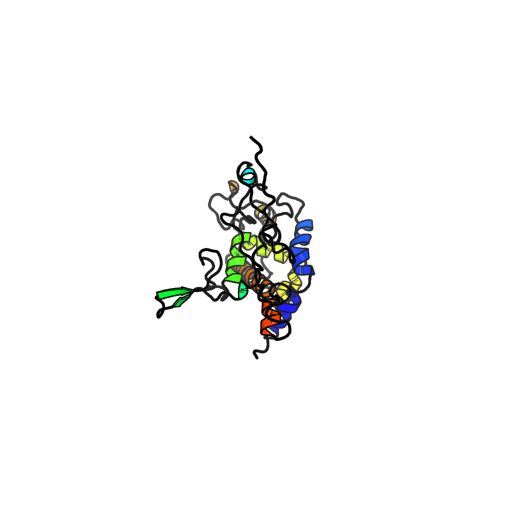SER A CA 1
ATOM 909 C C . SER A 1 114 ? -7.626 4.142 1.757 1.00 93.56 114 SER A C 1
ATOM 911 O O . SER A 1 114 ? -6.555 3.913 1.190 1.00 93.56 114 SER A O 1
ATOM 913 N N . ALA A 1 115 ? -7.714 4.923 2.835 1.00 95.12 115 ALA A N 1
ATOM 914 C CA . ALA A 1 115 ? -6.547 5.536 3.468 1.00 95.12 115 ALA A CA 1
ATOM 915 C C . ALA A 1 115 ? -5.565 4.482 3.999 1.00 95.12 115 ALA A C 1
ATOM 917 O O . ALA A 1 115 ? -4.358 4.694 4.045 1.00 95.12 115 ALA A O 1
ATOM 918 N N . ASP A 1 116 ? -6.090 3.323 4.376 1.00 93.06 116 ASP A N 1
ATOM 919 C CA . ASP A 1 116 ? -5.341 2.173 4.856 1.00 93.06 116 ASP A CA 1
ATOM 920 C C . ASP A 1 116 ? -4.631 1.399 3.735 1.00 93.06 116 ASP A C 1
ATOM 922 O O . ASP A 1 116 ? -3.469 1.028 3.887 1.00 93.06 116 ASP A O 1
ATOM 926 N N . ALA A 1 117 ? -5.258 1.273 2.563 1.00 92.62 117 ALA A N 1
ATOM 927 C CA . ALA A 1 117 ? -4.588 0.726 1.385 1.00 92.62 117 ALA A CA 1
ATOM 928 C C . ALA A 1 117 ? -3.412 1.610 0.941 1.00 92.62 117 ALA A C 1
ATOM 930 O O . ALA A 1 117 ? -2.342 1.092 0.630 1.00 92.62 117 ALA A O 1
ATOM 931 N N . GLU A 1 118 ? -3.584 2.937 0.958 1.00 94.88 118 GLU A N 1
ATOM 932 C CA . GLU A 1 118 ? -2.481 3.868 0.688 1.00 94.88 118 GLU A CA 1
ATOM 933 C C . GLU A 1 118 ? -1.401 3.776 1.768 1.00 94.88 118 GLU A C 1
ATOM 935 O O . GLU A 1 118 ? -0.218 3.727 1.448 1.00 94.88 118 GLU A O 1
ATOM 940 N N . GLN A 1 119 ? -1.781 3.672 3.048 1.00 93.38 119 GLN A N 1
ATOM 941 C CA . GLN A 1 119 ? -0.838 3.492 4.157 1.00 93.38 119 GLN A CA 1
ATOM 942 C C . GLN A 1 119 ? 0.072 2.284 3.929 1.00 93.38 119 GLN A C 1
ATOM 944 O O . GLN A 1 119 ? 1.286 2.392 4.129 1.00 93.38 119 GLN A O 1
ATOM 949 N N . ALA A 1 120 ? -0.492 1.166 3.466 1.00 90.06 120 ALA A N 1
ATOM 950 C CA . ALA A 1 120 ? 0.246 -0.059 3.186 1.00 90.06 120 ALA A CA 1
ATOM 951 C C . ALA A 1 120 ? 1.353 0.130 2.130 1.00 90.06 120 ALA A C 1
ATOM 953 O O . ALA A 1 120 ? 2.364 -0.571 2.175 1.00 90.06 120 ALA A O 1
ATOM 954 N N . GLN A 1 121 ? 1.210 1.106 1.227 1.00 92.31 121 GLN A N 1
ATOM 955 C CA . GLN A 1 121 ? 2.170 1.418 0.166 1.00 92.31 121 GLN A CA 1
ATOM 956 C C . GLN A 1 121 ? 3.357 2.287 0.608 1.00 92.31 121 GLN A C 1
ATOM 958 O O . GLN A 1 121 ? 4.291 2.475 -0.168 1.00 92.31 121 GLN A O 1
ATOM 963 N N . HIS A 1 122 ? 3.388 2.837 1.820 1.00 89.88 122 HIS A N 1
ATOM 964 C CA . HIS A 1 122 ? 4.541 3.648 2.238 1.00 89.88 122 HIS A CA 1
ATOM 965 C C . HIS A 1 122 ? 5.708 2.802 2.790 1.00 89.88 122 HIS A C 1
ATOM 967 O O . HIS A 1 122 ? 6.815 2.932 2.263 1.00 89.88 122 HIS A O 1
ATOM 973 N N . PRO A 1 123 ? 5.508 1.894 3.772 1.00 86.19 123 PRO A N 1
ATOM 974 C CA . PRO A 1 123 ? 6.597 1.103 4.355 1.00 86.19 123 PRO A CA 1
ATOM 975 C C . PRO A 1 123 ? 7.486 0.342 3.361 1.00 86.19 123 PRO A C 1
ATOM 977 O O . PRO A 1 123 ? 8.701 0.323 3.562 1.00 86.19 123 PRO A O 1
ATOM 980 N N . PRO A 1 124 ? 6.946 -0.282 2.285 1.00 85.50 124 PRO A N 1
ATOM 981 C CA . PRO A 1 124 ? 7.745 -1.051 1.335 1.00 85.50 124 PRO A CA 1
ATOM 982 C C . PRO A 1 124 ? 8.900 -0.279 0.717 1.00 85.50 124 PRO A C 1
ATOM 984 O O . PRO A 1 124 ? 9.943 -0.883 0.491 1.00 85.50 124 PRO A O 1
ATOM 987 N N . VAL A 1 125 ? 8.718 1.013 0.448 1.00 86.50 125 VAL A N 1
ATOM 988 C CA . VAL A 1 125 ? 9.681 1.846 -0.286 1.00 86.50 125 VAL A CA 1
ATOM 989 C C . VAL A 1 125 ? 10.354 2.903 0.585 1.00 86.50 125 VAL A C 1
ATOM 991 O O . VAL A 1 125 ? 11.222 3.619 0.095 1.00 86.50 125 VAL A O 1
ATOM 994 N N . ASP A 1 126 ? 10.011 3.005 1.875 1.00 83.06 126 ASP A N 1
ATOM 995 C CA . ASP A 1 126 ? 10.759 3.863 2.797 1.00 83.06 126 ASP A CA 1
ATOM 996 C C . ASP A 1 126 ? 12.105 3.191 3.123 1.00 83.06 126 ASP A C 1
ATOM 998 O O . ASP A 1 126 ? 12.117 2.092 3.691 1.00 83.06 126 ASP A O 1
ATOM 1002 N N . PRO A 1 127 ? 13.254 3.821 2.803 1.00 82.25 127 PRO A N 1
ATOM 1003 C CA . PRO A 1 127 ? 14.564 3.290 3.153 1.00 82.25 127 PRO A CA 1
ATOM 1004 C C . PRO A 1 127 ? 14.719 3.011 4.648 1.00 82.25 127 PRO A C 1
ATOM 1006 O O . PRO A 1 127 ? 15.459 2.104 5.010 1.00 82.25 127 PRO A O 1
ATOM 1009 N N . LEU A 1 128 ? 14.058 3.763 5.526 1.00 77.94 128 LEU A N 1
ATOM 1010 C CA . LEU A 1 128 ? 14.152 3.567 6.975 1.00 77.94 128 LEU A CA 1
ATOM 1011 C C . LEU A 1 128 ? 13.221 2.467 7.505 1.00 77.94 128 LEU A C 1
ATOM 1013 O O . LEU A 1 128 ? 13.271 2.160 8.695 1.00 77.94 128 LEU A O 1
ATOM 1017 N N . GLU A 1 129 ? 12.409 1.866 6.635 1.00 79.75 129 GLU A N 1
ATOM 1018 C CA . GLU A 1 129 ? 11.524 0.746 6.950 1.00 79.75 129 GLU A CA 1
ATOM 1019 C C . GLU A 1 129 ? 11.921 -0.477 6.103 1.00 79.75 129 GLU A C 1
ATOM 1021 O O . GLU A 1 129 ? 13.001 -1.031 6.312 1.00 79.75 129 GLU A O 1
ATOM 1026 N N . HIS A 1 130 ? 11.104 -0.908 5.132 1.00 77.44 130 HIS A N 1
ATOM 1027 C CA . HIS A 1 130 ? 11.404 -2.113 4.346 1.00 77.44 130 HIS A CA 1
ATOM 1028 C C . HIS A 1 130 ? 12.437 -1.877 3.233 1.00 77.44 130 HIS A C 1
ATOM 1030 O O . HIS A 1 130 ? 13.109 -2.821 2.815 1.00 77.44 130 HIS A O 1
ATOM 1036 N N . GLY A 1 131 ? 12.564 -0.639 2.746 1.00 81.19 131 GLY A N 1
ATOM 1037 C CA . GLY A 1 131 ? 13.661 -0.208 1.884 1.00 81.19 131 GLY A CA 1
ATOM 1038 C C . GLY A 1 131 ? 13.760 -0.880 0.516 1.00 81.19 131 GLY A C 1
ATOM 1039 O O . GLY A 1 131 ? 14.874 -1.051 0.026 1.00 81.19 131 GLY A O 1
ATOM 1040 N N . ASN A 1 132 ? 12.649 -1.242 -0.129 1.00 86.31 132 ASN A N 1
ATOM 1041 C CA . ASN A 1 132 ? 12.687 -1.565 -1.558 1.00 86.31 132 ASN A CA 1
ATOM 1042 C C . ASN A 1 132 ? 13.031 -0.296 -2.355 1.00 86.31 132 ASN A C 1
ATOM 1044 O O . ASN A 1 132 ? 12.503 0.773 -2.048 1.00 86.31 132 ASN A O 1
ATOM 1048 N N . PRO A 1 133 ? 13.886 -0.392 -3.383 1.00 90.69 133 PRO A N 1
ATOM 1049 C CA . PRO A 1 133 ? 14.330 0.779 -4.131 1.00 90.69 133 PRO A CA 1
ATOM 1050 C C . PRO A 1 133 ? 13.348 1.217 -5.228 1.00 90.69 133 PRO A C 1
ATOM 1052 O O . PRO A 1 133 ? 13.524 2.289 -5.792 1.00 90.69 133 PRO A O 1
ATOM 1055 N N . ASP A 1 134 ? 12.347 0.392 -5.547 1.00 95.75 134 ASP A N 1
ATOM 1056 C CA . ASP A 1 134 ? 11.337 0.634 -6.581 1.00 95.75 134 ASP A CA 1
ATOM 1057 C C . ASP A 1 134 ? 10.013 -0.032 -6.159 1.00 95.75 134 ASP A C 1
ATOM 1059 O O . ASP A 1 134 ? 10.024 -1.144 -5.621 1.00 95.75 134 ASP A O 1
ATOM 1063 N N . THR A 1 135 ? 8.864 0.591 -6.434 1.00 95.25 135 THR A N 1
ATOM 1064 C CA . THR A 1 135 ? 7.542 -0.033 -6.229 1.00 95.25 135 THR A CA 1
ATOM 1065 C C . THR A 1 135 ? 7.362 -1.288 -7.090 1.00 95.25 135 THR A C 1
ATOM 1067 O O . THR A 1 135 ? 6.738 -2.258 -6.649 1.00 95.25 135 THR A O 1
ATOM 1070 N N . ALA A 1 136 ? 7.987 -1.339 -8.274 1.00 96.88 136 ALA A N 1
ATOM 1071 C CA . ALA A 1 136 ? 7.984 -2.508 -9.155 1.00 96.88 136 ALA A CA 1
ATOM 1072 C C . ALA A 1 136 ? 8.597 -3.753 -8.502 1.00 96.88 136 ALA A C 1
ATOM 1074 O O . ALA A 1 136 ? 8.248 -4.873 -8.876 1.00 96.88 136 ALA A O 1
ATOM 1075 N N . CYS A 1 137 ? 9.445 -3.590 -7.482 1.00 92.56 137 CYS A N 1
ATOM 1076 C CA . CYS A 1 137 ? 10.000 -4.718 -6.744 1.00 92.56 137 CYS A CA 1
ATOM 1077 C C . CYS A 1 137 ? 8.940 -5.529 -5.998 1.00 92.56 137 CYS A C 1
ATOM 1079 O O . CYS A 1 137 ? 9.123 -6.728 -5.798 1.00 92.56 137 CYS A O 1
ATOM 1081 N N . ILE A 1 138 ? 7.819 -4.914 -5.615 1.00 91.94 138 ILE A N 1
ATOM 1082 C CA . ILE A 1 138 ? 6.701 -5.646 -5.015 1.00 91.94 138 ILE A CA 1
ATOM 1083 C C . ILE A 1 138 ? 5.978 -6.481 -6.067 1.00 91.94 138 ILE A C 1
ATOM 1085 O O . ILE A 1 138 ? 5.706 -7.654 -5.819 1.00 91.94 138 ILE A O 1
ATOM 1089 N N . ALA A 1 139 ? 5.747 -5.926 -7.258 1.00 94.94 139 ALA A N 1
ATOM 1090 C CA . ALA A 1 139 ? 5.170 -6.673 -8.371 1.00 94.94 139 ALA A CA 1
ATOM 1091 C C . ALA A 1 139 ? 6.068 -7.848 -8.796 1.00 94.94 139 ALA A C 1
ATOM 1093 O O . ALA A 1 139 ? 5.578 -8.964 -8.954 1.00 94.94 139 ALA A O 1
ATOM 1094 N N . PHE A 1 140 ? 7.384 -7.625 -8.887 1.00 94.81 140 PHE A N 1
ATOM 1095 C CA . PHE A 1 140 ? 8.368 -8.669 -9.176 1.00 94.81 140 PHE A CA 1
ATOM 1096 C C . PHE A 1 140 ? 8.326 -9.794 -8.133 1.00 94.81 140 PHE A C 1
ATOM 1098 O O . PHE A 1 140 ? 8.152 -10.961 -8.480 1.00 94.81 140 PHE A O 1
ATOM 1105 N N . LYS A 1 141 ? 8.398 -9.450 -6.840 1.00 88.19 141 LYS A N 1
ATOM 1106 C CA . LYS A 1 141 ? 8.343 -10.430 -5.742 1.00 88.19 141 LYS A CA 1
ATOM 1107 C C . LYS A 1 141 ? 7.023 -11.205 -5.729 1.00 88.19 141 LYS A C 1
ATOM 1109 O O . LYS A 1 141 ? 7.037 -12.413 -5.517 1.00 88.19 141 LYS A O 1
ATOM 1114 N N . LEU A 1 142 ? 5.892 -10.547 -5.998 1.00 87.81 142 LEU A N 1
ATOM 1115 C CA . LEU A 1 142 ? 4.584 -11.202 -6.118 1.00 87.81 142 LEU A CA 1
ATOM 1116 C C . LEU A 1 142 ? 4.539 -12.185 -7.290 1.00 87.81 142 LEU A C 1
ATOM 1118 O O . LEU A 1 142 ? 4.074 -13.311 -7.106 1.00 87.81 142 LEU A O 1
ATOM 1122 N N . ALA A 1 143 ? 5.059 -11.790 -8.455 1.00 90.81 143 ALA A N 1
ATOM 1123 C CA . ALA A 1 143 ? 5.092 -12.613 -9.662 1.00 90.81 143 ALA A CA 1
ATOM 1124 C C . ALA A 1 143 ? 5.911 -13.904 -9.494 1.00 90.81 143 ALA A C 1
ATOM 1126 O O . ALA A 1 143 ? 5.604 -14.894 -10.158 1.00 90.81 143 ALA A O 1
ATOM 1127 N N . GLN A 1 144 ? 6.909 -13.897 -8.602 1.00 86.56 144 GLN A N 1
ATOM 1128 C CA . GLN A 1 144 ? 7.753 -15.050 -8.257 1.00 86.56 144 GLN A CA 1
ATOM 1129 C C . GLN A 1 144 ? 7.280 -15.816 -7.008 1.00 86.56 144 GLN A C 1
ATOM 1131 O O . GLN A 1 144 ? 7.851 -16.843 -6.640 1.00 86.56 144 GLN A O 1
ATOM 1136 N N . SER A 1 145 ? 6.262 -15.313 -6.309 1.00 83.81 145 SER A N 1
ATOM 1137 C CA . SER A 1 145 ? 5.791 -15.907 -5.057 1.00 83.81 145 SER A CA 1
ATOM 1138 C C . SER A 1 145 ? 4.783 -17.036 -5.284 1.00 83.81 145 SER A C 1
ATOM 1140 O O . SER A 1 145 ? 4.088 -17.092 -6.298 1.00 83.81 145 SER A O 1
ATOM 1142 N N . GLU A 1 146 ? 4.597 -17.875 -4.262 1.00 84.25 146 GLU A N 1
ATOM 1143 C CA . GLU A 1 146 ? 3.499 -18.854 -4.219 1.00 84.25 146 GLU A CA 1
ATOM 1144 C C . GLU A 1 146 ? 2.098 -18.208 -4.252 1.00 84.25 146 GLU A C 1
ATOM 1146 O O . GLU A 1 146 ? 1.101 -18.888 -4.487 1.00 84.25 146 GLU A O 1
ATOM 1151 N N . TYR A 1 147 ? 2.008 -16.888 -4.046 1.00 79.88 147 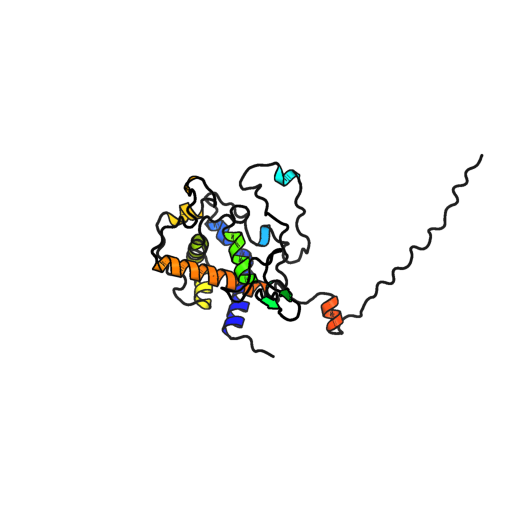TYR A N 1
ATOM 1152 C CA . TYR A 1 147 ? 0.754 -16.140 -4.075 1.00 79.88 147 TYR A CA 1
ATOM 1153 C C . TYR A 1 147 ? 0.335 -15.670 -5.456 1.00 79.88 147 TYR A C 1
ATOM 1155 O O . TYR A 1 147 ? -0.754 -15.110 -5.559 1.00 79.88 147 TYR A O 1
ATOM 1163 N N . ARG A 1 148 ? 1.145 -15.882 -6.502 1.00 86.81 148 ARG A N 1
ATOM 1164 C CA . ARG A 1 148 ? 0.812 -15.440 -7.862 1.00 86.81 148 ARG A CA 1
ATOM 1165 C C . ARG A 1 148 ? -0.604 -15.855 -8.256 1.00 86.81 148 ARG A C 1
ATOM 1167 O O . ARG A 1 148 ? -1.418 -15.002 -8.596 1.00 86.81 148 ARG A O 1
ATOM 1174 N N . THR A 1 149 ? -0.912 -17.146 -8.132 1.00 88.62 149 THR A N 1
ATOM 1175 C CA . THR A 1 149 ? -2.224 -17.696 -8.499 1.00 88.62 149 THR A CA 1
ATOM 1176 C C . THR A 1 149 ? -3.348 -17.036 -7.711 1.00 88.62 149 THR A C 1
ATOM 1178 O O . THR A 1 149 ? -4.347 -16.630 -8.292 1.00 88.62 149 THR A O 1
ATOM 1181 N N . LEU A 1 150 ? -3.164 -16.870 -6.397 1.00 86.25 150 LEU A N 1
ATOM 1182 C CA . LEU A 1 150 ? -4.159 -16.237 -5.534 1.00 86.25 150 LEU A CA 1
ATOM 1183 C C . LEU A 1 150 ? -4.388 -14.767 -5.903 1.00 86.25 150 LEU A C 1
ATOM 1185 O O . LEU A 1 150 ? -5.521 -14.297 -5.901 1.00 86.25 150 LEU A O 1
ATOM 1189 N N . PHE A 1 151 ? -3.314 -14.041 -6.206 1.00 88.00 151 PHE A N 1
ATOM 1190 C CA . PHE A 1 151 ? -3.380 -12.640 -6.595 1.00 88.00 151 PHE A CA 1
ATOM 1191 C C . PHE A 1 151 ? -4.121 -12.476 -7.927 1.00 88.00 151 PHE A C 1
ATOM 1193 O O . PHE A 1 151 ? -5.017 -11.642 -8.024 1.00 88.00 151 PHE A O 1
ATOM 1200 N N . GLU A 1 152 ? -3.815 -13.316 -8.916 1.00 93.50 152 GLU A N 1
ATOM 1201 C CA . GLU A 1 152 ? -4.507 -13.338 -10.208 1.00 93.50 152 GLU A CA 1
ATOM 1202 C C . GLU A 1 152 ? -5.977 -13.775 -10.093 1.00 93.50 152 GLU A C 1
ATOM 1204 O O . GLU A 1 152 ? -6.832 -13.284 -10.825 1.00 93.50 152 GLU A O 1
ATOM 1209 N N . ASP A 1 153 ? -6.319 -14.661 -9.157 1.00 91.38 153 ASP A N 1
ATOM 1210 C CA . ASP A 1 153 ? -7.717 -15.051 -8.929 1.00 91.38 153 ASP A CA 1
ATOM 1211 C C . ASP A 1 153 ? -8.567 -13.889 -8.376 1.00 91.38 153 ASP A C 1
ATOM 1213 O O . ASP A 1 153 ? -9.789 -13.871 -8.543 1.00 91.38 153 ASP A O 1
ATOM 1217 N N . ILE A 1 154 ? -7.929 -12.917 -7.718 1.00 87.81 154 ILE A N 1
ATOM 1218 C CA . ILE A 1 154 ? -8.581 -11.746 -7.122 1.00 87.81 154 ILE A CA 1
ATOM 1219 C C . ILE A 1 154 ? -8.592 -10.563 -8.088 1.00 87.81 154 ILE A C 1
ATOM 1221 O O . ILE A 1 154 ? -9.625 -9.919 -8.264 1.00 87.81 154 ILE A O 1
ATOM 1225 N N . TRP A 1 155 ? -7.442 -10.272 -8.692 1.00 92.94 155 TRP A N 1
ATOM 1226 C CA . TRP A 1 155 ? -7.207 -9.064 -9.484 1.00 92.94 155 TRP A CA 1
ATOM 1227 C C . TRP A 1 155 ? -7.239 -9.304 -10.997 1.00 92.94 155 TRP A C 1
ATOM 1229 O O . TRP A 1 155 ? -7.132 -8.348 -11.764 1.00 92.94 155 TRP A O 1
ATOM 1239 N N . GLY A 1 156 ? -7.431 -10.554 -11.424 1.00 94.00 156 GLY A N 1
ATOM 1240 C CA . GLY A 1 156 ? -7.554 -10.969 -12.819 1.00 94.00 156 GLY A CA 1
ATOM 1241 C C . GLY A 1 156 ? -6.378 -11.823 -13.293 1.00 94.00 156 GLY A C 1
ATOM 1242 O O . GLY A 1 156 ? -5.221 -11.572 -12.953 1.00 94.00 156 GLY A O 1
ATOM 1243 N N . LYS A 1 157 ? -6.670 -12.835 -14.121 1.00 95.31 157 LYS A N 1
ATOM 1244 C CA . LYS A 1 157 ? -5.632 -13.633 -14.790 1.00 95.31 157 LYS A CA 1
ATOM 1245 C C . LYS A 1 157 ? -4.716 -12.720 -15.601 1.00 95.31 157 LYS A C 1
ATOM 1247 O O . LYS A 1 157 ? -5.190 -11.800 -16.264 1.00 95.31 157 LYS A O 1
ATOM 1252 N N . GLY A 1 158 ? -3.414 -12.964 -15.502 1.00 94.25 158 GLY A N 1
ATOM 1253 C CA . GLY A 1 158 ? -2.389 -12.139 -16.134 1.00 94.25 158 GLY A CA 1
ATOM 1254 C C . GLY A 1 158 ? -2.145 -10.780 -15.472 1.00 94.25 158 GLY A C 1
ATOM 1255 O O . GLY A 1 158 ? -1.388 -9.969 -15.998 1.00 94.25 158 GLY A O 1
ATOM 1256 N N . SER A 1 159 ? -2.711 -10.505 -14.286 1.00 94.88 159 SER A N 1
ATOM 1257 C CA . SER A 1 159 ? -2.422 -9.261 -13.553 1.00 94.88 159 SER A CA 1
ATOM 1258 C C . SER A 1 159 ? -0.938 -9.091 -13.199 1.00 94.88 159 SER A C 1
ATOM 1260 O O . SER A 1 159 ? -0.511 -7.981 -12.903 1.00 94.88 159 SER A O 1
ATOM 1262 N N . LEU A 1 160 ? -0.165 -10.184 -13.200 1.00 95.75 160 LEU A N 1
ATOM 1263 C CA . LEU A 1 160 ? 1.274 -10.228 -12.914 1.00 95.75 160 LEU A CA 1
ATOM 1264 C C . LEU A 1 160 ? 2.124 -10.509 -14.172 1.00 95.75 160 LEU A C 1
ATOM 1266 O O . LEU A 1 160 ? 3.315 -10.807 -14.053 1.00 95.75 160 LEU A O 1
ATOM 1270 N N . ASP A 1 161 ? 1.538 -10.412 -15.371 1.00 96.81 161 ASP A N 1
ATOM 1271 C CA . ASP A 1 161 ? 2.238 -10.601 -16.647 1.00 96.81 161 ASP A CA 1
ATOM 1272 C C . ASP A 1 161 ? 2.983 -9.316 -17.032 1.00 96.81 161 ASP A C 1
ATOM 1274 O O . ASP A 1 161 ? 2.510 -8.482 -17.808 1.00 96.81 161 ASP A O 1
ATOM 1278 N N . ILE A 1 162 ? 4.151 -9.153 -16.412 1.00 97.31 162 ILE A N 1
ATOM 1279 C CA . ILE A 1 162 ? 5.053 -8.011 -16.565 1.00 97.31 162 ILE A CA 1
ATOM 1280 C C . ILE A 1 162 ? 6.402 -8.542 -17.044 1.00 97.31 162 ILE A C 1
ATOM 1282 O O . ILE A 1 162 ? 6.945 -9.486 -16.460 1.00 97.31 162 ILE A O 1
ATOM 1286 N N . ILE A 1 163 ? 6.960 -7.926 -18.086 1.00 97.88 163 ILE A N 1
ATOM 1287 C CA . ILE A 1 163 ? 8.291 -8.286 -18.582 1.00 97.88 163 ILE A CA 1
ATOM 1288 C C . ILE A 1 163 ? 9.337 -7.538 -17.753 1.00 97.88 163 ILE A C 1
ATOM 1290 O O . ILE A 1 163 ? 9.544 -6.335 -17.903 1.00 97.88 163 ILE A O 1
ATOM 1294 N N . PHE A 1 164 ? 9.995 -8.262 -16.849 1.00 96.44 164 PHE A N 1
ATOM 1295 C CA . PHE A 1 164 ? 11.046 -7.711 -15.997 1.00 96.44 164 PHE A CA 1
ATOM 1296 C C . PHE A 1 164 ? 12.432 -7.855 -16.647 1.00 96.44 164 PHE A C 1
ATOM 1298 O O . PHE A 1 164 ? 12.759 -8.936 -17.145 1.00 96.44 164 PHE A O 1
ATOM 1305 N N . PRO A 1 165 ? 13.277 -6.808 -16.610 1.00 97.00 165 PRO A N 1
ATOM 1306 C CA . PRO A 1 165 ? 14.691 -6.904 -16.959 1.00 97.00 165 PRO A CA 1
ATOM 1307 C C . PRO A 1 165 ? 15.439 -7.969 -16.138 1.00 97.00 165 PRO A C 1
ATOM 1309 O O . PRO A 1 165 ? 15.089 -8.191 -14.974 1.00 97.00 165 PRO A O 1
ATOM 1312 N N . PRO A 1 166 ? 16.501 -8.589 -16.682 1.00 94.06 166 PRO A N 1
ATOM 1313 C CA . PRO A 1 166 ? 17.253 -9.636 -15.985 1.00 94.06 166 PRO A CA 1
ATOM 1314 C C . PRO A 1 166 ? 17.961 -9.144 -14.710 1.00 94.06 166 PRO A C 1
ATOM 1316 O O . PRO A 1 166 ? 18.183 -9.930 -13.796 1.00 94.06 166 PRO A O 1
ATOM 1319 N N . ASP A 1 167 ? 18.273 -7.851 -14.611 1.00 93.31 167 ASP A N 1
ATOM 1320 C CA . ASP A 1 167 ? 18.882 -7.218 -13.434 1.00 93.31 167 ASP A CA 1
ATOM 1321 C C . ASP A 1 167 ? 17.863 -6.849 -12.336 1.00 93.31 167 ASP A C 1
ATOM 1323 O O . ASP A 1 167 ? 18.246 -6.344 -11.279 1.00 93.31 167 ASP A O 1
ATOM 1327 N N . THR A 1 168 ? 16.564 -7.122 -12.535 1.00 91.94 168 THR A N 1
ATOM 1328 C CA . THR A 1 168 ? 15.500 -6.752 -11.581 1.00 91.94 168 THR A CA 1
ATOM 1329 C C . THR A 1 168 ? 15.718 -7.363 -10.201 1.00 91.94 168 THR A C 1
ATOM 1331 O O . THR A 1 168 ? 15.530 -6.679 -9.198 1.00 91.94 168 THR A O 1
ATOM 1334 N N . GLU A 1 169 ? 16.128 -8.630 -10.121 1.00 89.12 169 GLU A N 1
ATOM 1335 C CA . GLU A 1 169 ? 16.373 -9.288 -8.835 1.00 89.12 169 GLU A CA 1
ATOM 1336 C C . GLU A 1 169 ? 17.505 -8.601 -8.061 1.00 89.12 169 GLU A C 1
ATOM 1338 O O . GLU A 1 169 ? 17.342 -8.268 -6.888 1.00 89.12 169 GLU A O 1
ATOM 1343 N N . GLU A 1 170 ? 18.617 -8.303 -8.736 1.00 86.62 170 GLU A N 1
ATOM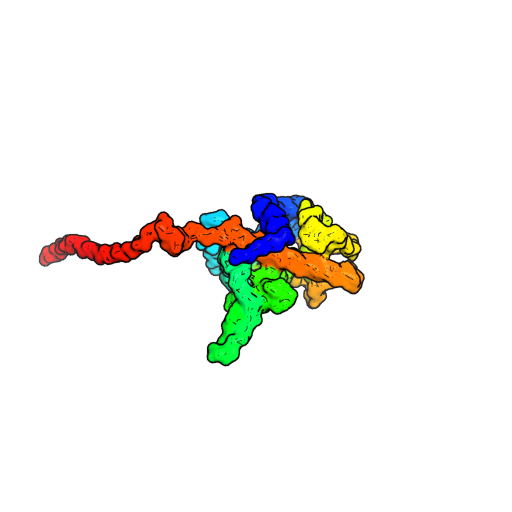 1344 C CA . GLU A 1 170 ? 19.758 -7.601 -8.144 1.00 86.62 170 GLU A CA 1
ATOM 1345 C C . GLU A 1 170 ? 19.364 -6.199 -7.652 1.00 86.62 170 GLU A C 1
ATOM 1347 O O . GLU A 1 170 ? 19.708 -5.795 -6.532 1.00 86.62 170 GLU A O 1
ATOM 1352 N N . ILE A 1 171 ? 18.593 -5.466 -8.462 1.00 88.00 171 ILE A N 1
ATOM 1353 C CA . ILE A 1 171 ? 18.056 -4.156 -8.090 1.00 88.00 171 ILE A CA 1
ATOM 1354 C C . ILE A 1 171 ? 17.181 -4.298 -6.845 1.00 88.00 171 ILE A C 1
ATOM 1356 O O . ILE A 1 171 ? 17.428 -3.619 -5.854 1.00 88.00 171 ILE A O 1
ATOM 1360 N N . CYS A 1 172 ? 16.212 -5.212 -6.844 1.00 86.88 172 CYS A N 1
ATOM 1361 C CA . CYS A 1 172 ? 15.249 -5.385 -5.756 1.00 86.88 172 CYS A CA 1
ATOM 1362 C C . CYS A 1 172 ? 15.824 -5.999 -4.469 1.00 86.88 172 CYS A C 1
ATOM 1364 O O . CYS A 1 172 ? 15.161 -5.955 -3.423 1.00 86.88 172 CYS A O 1
ATOM 1366 N N . CYS A 1 173 ? 17.037 -6.547 -4.535 1.00 83.44 173 CYS A N 1
ATOM 1367 C CA . CYS A 1 173 ? 17.847 -6.968 -3.392 1.00 83.44 173 CYS A CA 1
ATOM 1368 C C . CYS A 1 173 ? 18.769 -5.854 -2.867 1.00 83.44 173 CYS A C 1
ATOM 1370 O O . CYS A 1 173 ? 19.313 -5.971 -1.768 1.00 83.44 173 CYS A O 1
ATOM 1372 N N . THR A 1 174 ? 18.936 -4.757 -3.608 1.00 81.50 174 THR A N 1
ATOM 1373 C CA . THR A 1 174 ? 19.703 -3.594 -3.153 1.00 81.50 174 THR A CA 1
ATOM 1374 C C . THR A 1 174 ? 18.795 -2.645 -2.353 1.00 81.50 174 THR A C 1
ATOM 1376 O O . THR A 1 174 ? 17.753 -2.234 -2.862 1.00 81.50 174 THR A O 1
ATOM 1379 N N . PRO A 1 175 ? 19.177 -2.216 -1.134 1.00 82.81 175 PRO A N 1
ATOM 1380 C CA . PRO A 1 175 ? 18.378 -1.273 -0.355 1.00 82.81 175 PRO A CA 1
ATOM 1381 C C . PRO A 1 175 ? 18.132 0.067 -1.064 1.00 82.81 175 PRO A C 1
ATOM 1383 O O . PRO A 1 175 ? 19.045 0.667 -1.637 1.00 82.81 175 PRO A O 1
ATOM 1386 N N . GLY A 1 176 ? 16.914 0.587 -0.930 1.00 82.31 176 GLY A N 1
ATOM 1387 C CA . GLY A 1 176 ? 16.559 1.956 -1.293 1.00 82.31 176 GLY A CA 1
ATOM 1388 C C . GLY A 1 176 ? 17.486 2.972 -0.621 1.00 82.31 176 GLY A C 1
ATOM 1389 O O . GLY A 1 176 ? 17.878 2.813 0.541 1.00 82.31 176 GLY A O 1
ATOM 1390 N N . GLY A 1 177 ? 17.874 4.000 -1.380 1.00 81.50 177 GLY A N 1
ATOM 1391 C CA . GLY A 1 177 ? 18.864 4.999 -0.967 1.00 81.50 177 GLY A CA 1
ATOM 1392 C C . GLY A 1 177 ? 20.328 4.564 -1.118 1.00 81.50 177 GLY A C 1
ATOM 1393 O O . GLY A 1 177 ? 21.219 5.301 -0.702 1.00 81.50 177 GLY A O 1
ATOM 1394 N N . ALA A 1 178 ? 20.611 3.389 -1.696 1.00 84.00 178 ALA A N 1
ATOM 1395 C CA . ALA A 1 178 ? 21.979 3.010 -2.045 1.00 84.00 178 ALA A CA 1
ATOM 1396 C C . ALA A 1 178 ? 22.589 3.995 -3.058 1.00 84.00 178 ALA A C 1
ATOM 1398 O O . ALA A 1 178 ? 21.947 4.364 -4.041 1.00 84.00 178 ALA A O 1
ATOM 1399 N N . ALA A 1 179 ? 23.864 4.353 -2.862 1.00 88.38 179 ALA A N 1
ATOM 1400 C CA . ALA A 1 179 ? 24.567 5.339 -3.689 1.00 88.38 179 ALA A CA 1
ATOM 1401 C C . ALA A 1 179 ? 24.514 5.022 -5.195 1.00 88.38 179 ALA A C 1
ATOM 1403 O O . ALA A 1 179 ? 24.407 5.935 -6.009 1.00 88.38 179 ALA A O 1
ATOM 1404 N N . ARG A 1 180 ? 24.505 3.731 -5.566 1.00 89.94 180 ARG A N 1
ATOM 1405 C CA . ARG A 1 180 ? 24.409 3.275 -6.965 1.00 89.94 180 ARG A CA 1
ATOM 1406 C C . ARG A 1 180 ? 23.131 3.717 -7.685 1.00 89.94 180 ARG A C 1
ATOM 1408 O O . ARG A 1 180 ? 23.124 3.762 -8.908 1.00 89.94 180 ARG A O 1
ATOM 1415 N N . PHE A 1 181 ? 22.059 4.012 -6.949 1.00 91.12 181 PHE A N 1
ATOM 1416 C CA . PHE A 1 181 ? 20.797 4.483 -7.522 1.00 91.12 181 PHE A CA 1
ATOM 1417 C C . PHE A 1 181 ? 20.712 6.012 -7.600 1.00 91.12 181 PHE A C 1
ATOM 1419 O O . PHE A 1 181 ? 19.853 6.533 -8.309 1.00 91.12 181 PHE A O 1
ATOM 1426 N N . GLY A 1 182 ? 21.607 6.740 -6.923 1.00 90.25 182 GLY A N 1
ATOM 1427 C CA . GLY A 1 182 ? 21.581 8.201 -6.880 1.00 90.25 182 GLY A CA 1
ATOM 1428 C C . GLY A 1 182 ? 20.210 8.727 -6.443 1.00 90.25 182 GLY A C 1
ATOM 1429 O O . GLY A 1 182 ? 19.712 8.368 -5.378 1.00 90.25 182 GLY A O 1
ATOM 1430 N N . THR A 1 183 ? 19.596 9.562 -7.282 1.00 87.88 183 THR A N 1
ATOM 1431 C CA . THR A 1 183 ? 18.254 10.128 -7.071 1.00 87.88 183 THR A CA 1
ATOM 1432 C C . THR A 1 183 ? 17.153 9.404 -7.848 1.00 87.88 183 THR A C 1
ATOM 1434 O O . THR A 1 183 ? 16.018 9.868 -7.828 1.00 87.88 183 THR A O 1
ATOM 1437 N N . ASN A 1 184 ? 17.456 8.301 -8.545 1.00 92.00 184 ASN A N 1
ATOM 1438 C CA . ASN A 1 184 ? 16.473 7.582 -9.353 1.00 92.00 184 ASN A CA 1
ATOM 1439 C C . ASN A 1 184 ? 15.492 6.809 -8.446 1.00 92.00 184 ASN A C 1
ATOM 1441 O O . ASN A 1 184 ? 15.905 5.823 -7.831 1.00 92.00 184 ASN A O 1
ATOM 1445 N N . PRO A 1 185 ? 14.203 7.201 -8.377 1.00 88.00 185 PRO A N 1
ATOM 1446 C CA . PRO A 1 185 ? 13.214 6.526 -7.537 1.00 88.00 185 PRO A CA 1
ATOM 1447 C C . PRO A 1 185 ? 12.659 5.243 -8.178 1.00 88.00 185 PRO A C 1
ATOM 1449 O O . PRO A 1 185 ? 11.894 4.522 -7.545 1.00 88.00 185 PRO A O 1
ATOM 1452 N N . THR A 1 186 ? 13.002 4.975 -9.443 1.00 95.06 186 THR A N 1
ATOM 1453 C CA . THR A 1 186 ? 12.525 3.823 -10.214 1.00 95.06 186 THR A CA 1
ATOM 1454 C C . THR A 1 186 ? 13.680 3.144 -10.965 1.00 95.06 186 THR A C 1
ATOM 1456 O O . THR A 1 186 ? 13.774 3.244 -12.194 1.00 95.06 186 THR A O 1
ATOM 1459 N N . PRO A 1 187 ? 14.624 2.499 -10.254 1.00 95.94 187 PRO A N 1
ATOM 1460 C CA . PRO A 1 187 ? 15.789 1.868 -10.868 1.00 95.94 187 PRO A CA 1
ATOM 1461 C C . PRO A 1 187 ? 15.468 0.661 -11.759 1.00 95.94 187 PRO A C 1
ATOM 1463 O O . PRO A 1 187 ? 16.278 0.352 -12.631 1.00 95.94 187 PRO A O 1
ATOM 1466 N N . VAL A 1 188 ? 14.311 0.001 -11.604 1.00 96.62 188 VAL A N 1
ATOM 1467 C CA . VAL A 1 188 ? 13.917 -1.114 -12.483 1.00 96.62 188 VAL A CA 1
ATOM 1468 C C . VAL A 1 188 ? 13.489 -0.558 -13.846 1.00 96.62 188 VAL A C 1
ATOM 1470 O O . VAL A 1 188 ? 12.515 0.187 -13.963 1.00 96.62 188 VAL A O 1
ATOM 1473 N N . ARG A 1 189 ? 14.198 -0.905 -14.920 1.00 96.75 189 ARG A N 1
ATOM 1474 C CA . ARG A 1 189 ? 13.947 -0.332 -16.255 1.00 96.75 189 ARG A CA 1
ATOM 1475 C C . ARG A 1 189 ? 12.810 -1.047 -16.987 1.00 96.75 189 ARG A C 1
ATOM 1477 O O . ARG A 1 189 ? 13.047 -1.899 -17.832 1.00 96.75 189 ARG A O 1
ATOM 1484 N N . LEU A 1 190 ? 11.573 -0.693 -16.658 1.00 97.81 190 LEU A N 1
ATOM 1485 C CA . LEU A 1 190 ? 10.371 -1.219 -17.315 1.00 97.81 190 LEU A CA 1
ATOM 1486 C C . LEU A 1 190 ? 9.989 -0.407 -18.560 1.00 97.81 190 LEU A C 1
ATOM 1488 O O . LEU A 1 190 ? 10.224 0.803 -18.613 1.00 97.81 190 LEU A O 1
ATOM 1492 N N . SER A 1 191 ? 9.332 -1.061 -19.524 1.00 98.19 191 SER A N 1
ATOM 1493 C CA . SER A 1 191 ? 8.595 -0.359 -20.582 1.00 98.19 191 SER A CA 1
ATOM 1494 C C . SER A 1 191 ? 7.477 0.504 -19.964 1.00 98.19 191 SER A C 1
ATOM 1496 O O . SER A 1 191 ? 7.036 0.216 -18.847 1.00 98.19 191 SER A O 1
ATOM 1498 N N . PRO A 1 192 ? 6.974 1.551 -20.647 1.00 98.19 192 PRO A N 1
ATOM 1499 C CA . PRO A 1 192 ? 5.857 2.340 -20.125 1.00 98.19 192 PRO A CA 1
ATOM 1500 C C . PRO A 1 192 ? 4.623 1.487 -19.791 1.00 98.19 192 PRO A C 1
ATOM 1502 O O . PRO A 1 192 ? 4.002 1.687 -18.750 1.00 98.19 192 PRO A O 1
ATOM 1505 N N . GLU A 1 193 ? 4.311 0.493 -20.627 1.00 97.88 193 GLU A N 1
ATOM 1506 C CA . GLU A 1 193 ? 3.190 -0.424 -20.403 1.00 97.88 193 GLU A CA 1
ATOM 1507 C C . GLU A 1 193 ? 3.415 -1.302 -19.162 1.00 97.88 193 GLU A C 1
ATOM 1509 O O . GLU A 1 193 ? 2.558 -1.372 -18.277 1.00 97.88 193 GLU A O 1
ATOM 1514 N N . ASP A 1 194 ? 4.589 -1.928 -19.055 1.00 98.38 194 ASP A N 1
ATOM 1515 C CA . ASP A 1 194 ? 4.951 -2.771 -17.913 1.00 98.38 194 ASP A CA 1
ATOM 1516 C C . ASP A 1 194 ? 5.026 -1.971 -16.612 1.00 98.38 194 ASP A C 1
ATOM 1518 O O . ASP A 1 194 ? 4.639 -2.460 -15.552 1.00 98.38 194 ASP A O 1
ATOM 1522 N N . ARG A 1 195 ? 5.457 -0.707 -16.681 1.00 98.25 195 ARG A N 1
ATOM 1523 C CA . ARG A 1 195 ? 5.459 0.214 -15.543 1.00 98.25 195 ARG A CA 1
ATOM 1524 C C . ARG A 1 195 ? 4.039 0.511 -15.069 1.00 98.25 195 ARG A C 1
ATOM 1526 O O . ARG A 1 195 ? 3.787 0.476 -13.865 1.00 98.25 195 ARG A O 1
ATOM 1533 N N . THR A 1 196 ? 3.099 0.755 -15.983 1.00 98.06 196 THR A N 1
ATOM 1534 C CA . THR A 1 196 ? 1.681 0.924 -15.634 1.00 98.06 196 THR A CA 1
ATOM 1535 C C . THR A 1 196 ? 1.109 -0.340 -14.993 1.00 98.06 196 THR A C 1
ATOM 1537 O O . THR A 1 196 ? 0.412 -0.242 -13.980 1.00 98.06 196 THR A O 1
ATOM 1540 N N . LYS A 1 197 ? 1.435 -1.527 -15.520 1.00 98.19 197 LYS A N 1
ATOM 1541 C CA . LYS A 1 197 ? 1.032 -2.806 -14.911 1.00 98.19 197 LYS A CA 1
ATOM 1542 C C . LYS A 1 197 ? 1.619 -2.967 -13.508 1.00 98.19 197 LYS A C 1
ATOM 1544 O O . LYS A 1 197 ? 0.873 -3.248 -12.576 1.00 98.19 197 LYS A O 1
ATOM 1549 N N . ALA A 1 198 ? 2.916 -2.717 -13.329 1.00 98.06 198 ALA A N 1
ATOM 1550 C CA . ALA A 1 198 ? 3.586 -2.806 -12.033 1.00 98.06 198 ALA A CA 1
ATOM 1551 C C . ALA A 1 198 ? 2.978 -1.854 -10.990 1.00 98.06 198 ALA A C 1
ATOM 1553 O O . ALA A 1 198 ? 2.738 -2.267 -9.856 1.00 98.06 198 ALA A O 1
ATOM 1554 N N . ASN A 1 199 ? 2.659 -0.615 -11.378 1.00 97.56 199 ASN A N 1
ATOM 1555 C CA . ASN A 1 199 ? 1.981 0.342 -10.500 1.00 97.56 199 ASN A CA 1
ATOM 1556 C C . ASN A 1 199 ? 0.581 -0.154 -10.107 1.00 97.56 199 ASN A C 1
ATOM 1558 O O . ASN A 1 199 ? 0.243 -0.155 -8.927 1.00 97.56 199 ASN A O 1
ATOM 1562 N N . ARG A 1 200 ? -0.196 -0.689 -11.059 1.00 97.88 200 ARG A N 1
ATOM 1563 C CA . ARG A 1 200 ? -1.504 -1.293 -10.757 1.00 97.88 200 ARG A CA 1
ATOM 1564 C C . ARG A 1 200 ? -1.384 -2.489 -9.811 1.00 97.88 200 ARG A C 1
ATOM 1566 O O . ARG A 1 200 ? -2.207 -2.643 -8.915 1.00 97.88 200 ARG A O 1
ATOM 1573 N N . VAL A 1 201 ? -0.370 -3.338 -9.983 1.00 96.75 201 VAL A N 1
ATOM 1574 C CA . VAL A 1 201 ? -0.101 -4.442 -9.048 1.00 96.75 201 VAL A CA 1
ATOM 1575 C C . VAL A 1 201 ? 0.204 -3.904 -7.653 1.00 96.75 201 VAL A C 1
ATOM 1577 O O . VAL A 1 201 ? -0.284 -4.463 -6.675 1.00 96.75 201 VAL A O 1
ATOM 1580 N N . TYR A 1 202 ? 0.962 -2.813 -7.550 1.00 96.75 202 TYR A N 1
ATOM 1581 C CA . TYR A 1 202 ? 1.278 -2.178 -6.274 1.00 96.75 202 TYR A CA 1
ATOM 1582 C C . TYR A 1 202 ? 0.040 -1.603 -5.568 1.00 96.75 202 TYR A C 1
ATOM 1584 O O . TYR A 1 202 ? -0.115 -1.769 -4.357 1.00 96.75 202 TYR A O 1
ATOM 1592 N N . ASP A 1 203 ? -0.874 -0.994 -6.321 1.00 96.81 203 ASP A N 1
ATOM 1593 C CA . ASP A 1 203 ? -2.171 -0.501 -5.835 1.00 96.81 203 ASP A CA 1
ATOM 1594 C C . ASP A 1 203 ? -3.067 -1.641 -5.344 1.00 96.81 203 ASP A C 1
ATOM 1596 O O . ASP A 1 203 ? -3.564 -1.631 -4.214 1.00 96.81 203 ASP A O 1
ATOM 1600 N N . ASN A 1 204 ? -3.207 -2.680 -6.164 1.00 95.44 204 ASN A N 1
ATOM 1601 C CA . ASN A 1 204 ? -3.967 -3.885 -5.845 1.00 95.44 204 ASN A CA 1
ATOM 1602 C C . ASN A 1 204 ? -3.384 -4.626 -4.632 1.00 95.44 204 ASN A C 1
ATOM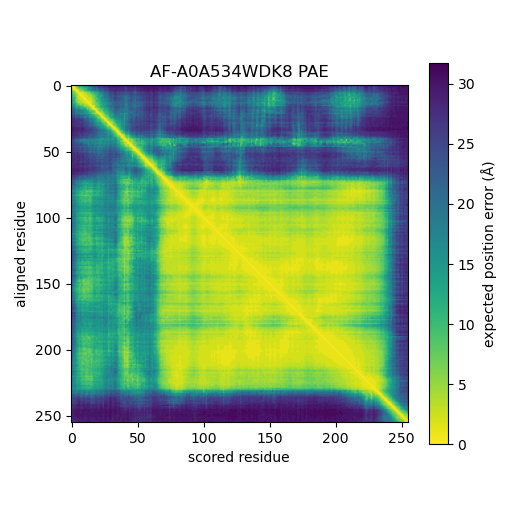 1604 O O . ASN A 1 204 ? -4.117 -5.173 -3.804 1.00 95.44 204 ASN A O 1
ATOM 1608 N N . TRP A 1 205 ? -2.061 -4.627 -4.484 1.00 93.94 205 TRP A N 1
ATOM 1609 C CA . TRP A 1 205 ? -1.386 -5.164 -3.308 1.00 93.94 205 TRP A CA 1
ATOM 1610 C C . TRP A 1 205 ? -1.707 -4.353 -2.044 1.00 93.94 205 TRP A C 1
ATOM 1612 O O . TRP A 1 205 ? -2.049 -4.950 -1.021 1.00 93.94 205 TRP A O 1
ATOM 1622 N N . GLY A 1 206 ? -1.701 -3.018 -2.114 1.00 90.50 206 GLY A N 1
ATOM 1623 C CA . GLY A 1 206 ? -2.128 -2.159 -1.002 1.00 90.50 206 GLY A CA 1
ATOM 1624 C C . GLY A 1 206 ? -3.584 -2.414 -0.595 1.00 90.50 206 GLY A C 1
ATOM 1625 O O . GLY A 1 206 ? -3.884 -2.623 0.582 1.00 90.50 206 GLY A O 1
ATOM 1626 N N . GLN A 1 207 ? -4.493 -2.515 -1.571 1.00 92.56 207 GLN A N 1
ATOM 1627 C CA . GLN A 1 207 ? -5.900 -2.856 -1.315 1.00 92.56 207 GLN A CA 1
ATOM 1628 C C . GLN A 1 207 ? -6.056 -4.253 -0.697 1.00 92.56 207 GLN A C 1
ATOM 1630 O O . GLN A 1 207 ? -6.854 -4.441 0.221 1.00 92.56 207 GLN A O 1
ATOM 1635 N N . SER A 1 208 ? -5.254 -5.222 -1.143 1.00 88.56 208 SER A N 1
ATOM 1636 C CA . SER A 1 208 ? -5.224 -6.580 -0.586 1.00 88.56 208 SER A CA 1
ATOM 1637 C C . SER A 1 208 ? -4.875 -6.590 0.905 1.00 88.56 208 SER A C 1
ATOM 1639 O O . SER A 1 208 ? -5.539 -7.273 1.688 1.00 88.56 208 SER A O 1
ATOM 1641 N N . ILE A 1 209 ? -3.877 -5.796 1.313 1.00 84.38 209 ILE A N 1
ATOM 1642 C CA . ILE A 1 209 ? -3.531 -5.608 2.730 1.00 84.38 209 ILE A CA 1
ATOM 1643 C C . ILE A 1 209 ? -4.701 -4.990 3.483 1.00 84.38 209 ILE A C 1
ATOM 1645 O O . ILE A 1 209 ? -5.099 -5.521 4.516 1.00 84.38 209 ILE A O 1
ATOM 1649 N N . SER A 1 210 ? -5.305 -3.933 2.945 1.00 87.00 210 SER A N 1
ATOM 1650 C CA . SER A 1 210 ? -6.425 -3.274 3.615 1.00 87.00 210 SER A CA 1
ATOM 1651 C C . SER A 1 210 ? -7.613 -4.215 3.836 1.00 87.00 210 SER A C 1
ATOM 1653 O O . SER A 1 210 ? -8.231 -4.242 4.906 1.00 87.00 210 SER A O 1
ATOM 1655 N N . PHE A 1 211 ? -7.894 -5.092 2.868 1.00 85.06 211 PHE A N 1
ATOM 1656 C CA . PHE A 1 211 ? -8.914 -6.120 3.032 1.00 85.06 211 PHE A CA 1
ATOM 1657 C C . PHE A 1 211 ? -8.566 -7.137 4.119 1.00 85.06 211 PHE A C 1
ATOM 1659 O O . PHE A 1 211 ? -9.448 -7.492 4.908 1.00 85.06 211 PHE A O 1
ATOM 1666 N N . TYR A 1 212 ? -7.307 -7.572 4.202 1.00 79.69 212 TYR A N 1
ATOM 1667 C CA . TYR A 1 212 ? -6.839 -8.426 5.291 1.00 79.69 212 TYR A CA 1
ATOM 1668 C C . TYR A 1 212 ? -6.998 -7.743 6.654 1.00 79.69 212 TYR A C 1
ATOM 1670 O O . TYR A 1 212 ? -7.565 -8.327 7.579 1.00 79.69 212 TYR A O 1
ATOM 1678 N N . GLU A 1 213 ? -6.572 -6.489 6.777 1.00 81.75 213 GLU A N 1
ATOM 1679 C CA . GLU A 1 213 ? -6.639 -5.733 8.029 1.00 81.75 213 GLU A CA 1
ATOM 1680 C C . GLU A 1 213 ? -8.092 -5.448 8.458 1.00 81.75 213 GLU A C 1
ATOM 1682 O O . GLU A 1 213 ? -8.403 -5.332 9.649 1.00 81.75 213 GLU A O 1
ATOM 1687 N N . SER A 1 214 ? -9.019 -5.420 7.493 1.00 84.44 214 SER A N 1
ATOM 1688 C CA . SER A 1 214 ? -10.458 -5.260 7.740 1.00 84.44 214 SER A CA 1
ATOM 1689 C C . SER A 1 214 ? -11.152 -6.546 8.202 1.00 84.44 214 SER A C 1
ATOM 1691 O O . SER A 1 214 ? -12.313 -6.503 8.621 1.00 84.44 214 SER A O 1
ATOM 1693 N N . SER A 1 215 ? -10.476 -7.693 8.082 1.00 81.19 215 SER A N 1
ATOM 1694 C CA . SER A 1 215 ? -11.036 -9.002 8.412 1.00 81.19 215 SER A CA 1
ATOM 1695 C C . SER A 1 215 ? -11.271 -9.159 9.914 1.00 81.19 215 SER A C 1
ATOM 1697 O O . SER A 1 215 ? -10.644 -8.491 10.737 1.00 81.19 215 SER A O 1
ATOM 1699 N N . ASN A 1 216 ? -12.147 -10.092 10.289 1.00 83.69 216 ASN A N 1
ATOM 1700 C CA . ASN A 1 216 ? -12.392 -10.398 11.699 1.00 83.69 216 ASN A CA 1
ATOM 1701 C C . ASN A 1 216 ? -11.170 -11.024 12.388 1.00 83.69 216 ASN A C 1
ATOM 1703 O O . ASN A 1 216 ? -11.084 -10.954 13.607 1.00 83.69 216 ASN A O 1
ATOM 1707 N N . ASP A 1 217 ? -10.215 -11.587 11.643 1.00 80.88 217 ASP A N 1
ATOM 1708 C CA . ASP A 1 217 ? -8.978 -12.127 12.223 1.00 80.88 217 ASP A CA 1
ATOM 1709 C C . ASP A 1 217 ? -8.076 -11.015 12.776 1.00 80.88 217 ASP A C 1
ATOM 1711 O O . ASP A 1 217 ? -7.282 -11.239 13.690 1.00 80.88 217 ASP A O 1
ATOM 1715 N N . VAL A 1 218 ? -8.224 -9.802 12.237 1.00 78.94 218 VAL A N 1
ATOM 1716 C CA . VAL A 1 218 ? -7.449 -8.620 12.618 1.00 78.94 218 VAL A CA 1
ATOM 1717 C C . VAL A 1 218 ? -8.269 -7.633 13.443 1.00 78.94 218 VAL A C 1
ATOM 1719 O O . VAL A 1 218 ? -7.771 -7.105 14.436 1.00 78.94 218 VAL A O 1
ATOM 1722 N N . SER A 1 219 ? -9.516 -7.390 13.046 1.00 84.19 219 SER A N 1
ATOM 1723 C CA . SER A 1 219 ? -10.415 -6.375 13.603 1.00 84.19 219 SER A CA 1
ATOM 1724 C C . SER A 1 219 ? -11.713 -7.011 14.147 1.00 84.19 219 SER A C 1
ATOM 1726 O O . SER A 1 219 ? -12.796 -6.746 13.622 1.00 84.19 219 SER A O 1
ATOM 1728 N N . PRO A 1 220 ? -11.638 -7.864 15.190 1.00 89.25 220 PRO A N 1
ATOM 1729 C CA . PRO A 1 220 ? -12.737 -8.751 15.593 1.00 89.25 220 PRO A CA 1
ATOM 1730 C C . PRO A 1 220 ? -13.899 -8.096 16.360 1.00 89.25 220 PRO A C 1
ATOM 1732 O O . PRO A 1 220 ? -14.963 -8.707 16.448 1.00 89.25 220 PRO A O 1
ATOM 1735 N N . PHE A 1 221 ? -13.723 -6.910 16.959 1.00 90.44 221 PHE A N 1
ATOM 1736 C CA . PHE A 1 221 ? -14.700 -6.317 17.897 1.00 90.44 221 PHE A CA 1
ATOM 1737 C C . PHE A 1 221 ? -15.113 -7.297 19.020 1.00 90.44 221 PHE A C 1
ATOM 1739 O O . PHE A 1 221 ? -16.294 -7.601 19.236 1.00 90.44 221 PHE A O 1
ATOM 1746 N N . THR A 1 222 ? -14.109 -7.849 19.710 1.00 91.12 222 THR A N 1
ATOM 1747 C CA . THR A 1 222 ? -14.249 -8.866 20.773 1.00 91.12 222 THR A CA 1
ATOM 1748 C C . THR A 1 222 ? -13.740 -8.401 22.141 1.00 91.12 222 THR A C 1
ATOM 1750 O O . THR A 1 222 ? -13.472 -9.213 23.027 1.00 91.12 222 THR A O 1
ATOM 1753 N N . SER A 1 223 ? -13.592 -7.094 22.352 1.00 90.50 223 SER A N 1
ATOM 1754 C CA . SER A 1 223 ? -13.224 -6.554 23.661 1.00 90.50 223 SER A CA 1
ATOM 1755 C C . SER A 1 223 ? -14.350 -6.745 24.690 1.00 90.50 223 SER A C 1
ATOM 1757 O O . SER A 1 223 ? -15.512 -6.980 24.355 1.00 90.50 223 SER A O 1
ATOM 1759 N N . LYS A 1 224 ? -14.030 -6.577 25.981 1.00 89.75 224 LYS A N 1
ATOM 1760 C CA . LYS A 1 224 ? -15.055 -6.538 27.043 1.00 89.75 224 LYS A CA 1
ATOM 1761 C C . LYS A 1 224 ? -16.085 -5.427 26.816 1.00 89.75 224 LYS A C 1
ATOM 1763 O O . LYS A 1 224 ? -17.236 -5.593 27.202 1.00 89.75 224 LYS A O 1
ATOM 1768 N N . PHE A 1 225 ? -15.670 -4.318 26.202 1.00 90.94 225 PHE A N 1
ATOM 1769 C CA . PHE A 1 225 ? -16.568 -3.227 25.837 1.00 90.94 225 PHE A CA 1
ATOM 1770 C C . PHE A 1 225 ? -17.563 -3.671 24.757 1.00 90.94 225 PHE A C 1
ATOM 1772 O O . PHE A 1 225 ? -18.758 -3.446 24.908 1.00 90.94 225 PHE A O 1
ATOM 1779 N N . ASP A 1 226 ? -17.103 -4.404 23.739 1.00 92.31 226 ASP A N 1
ATOM 1780 C CA . ASP A 1 226 ? -17.984 -4.963 22.706 1.00 92.31 226 ASP A CA 1
ATOM 1781 C C . ASP A 1 226 ? -18.989 -5.969 23.294 1.00 92.31 226 ASP A C 1
ATOM 1783 O O . ASP A 1 226 ? -20.156 -5.981 22.910 1.00 92.31 226 ASP A O 1
ATOM 1787 N N . ALA A 1 227 ? -18.558 -6.802 24.250 1.00 91.19 227 ALA A N 1
ATOM 1788 C CA . ALA A 1 227 ? -19.445 -7.725 24.963 1.00 91.19 227 ALA A CA 1
ATOM 1789 C C . ALA A 1 227 ? -20.493 -6.986 25.815 1.00 91.19 227 ALA A C 1
ATOM 1791 O O . ALA A 1 227 ? -21.661 -7.368 25.833 1.00 91.19 227 ALA A O 1
ATOM 1792 N N . PHE A 1 228 ? -20.097 -5.894 26.475 1.00 92.19 228 PHE A N 1
ATOM 1793 C CA . PHE A 1 228 ? -21.025 -5.032 27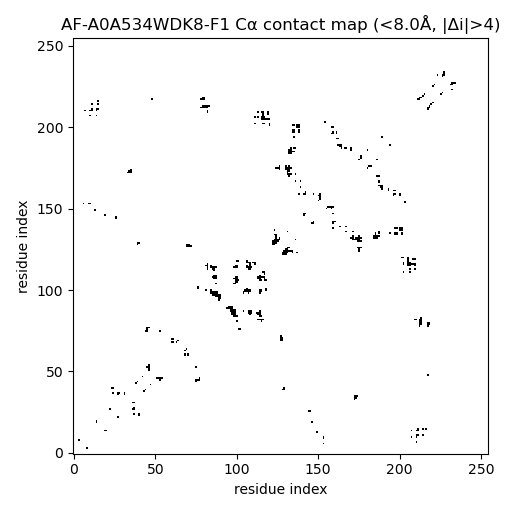.204 1.00 92.19 228 PHE A CA 1
ATOM 1794 C C . PHE A 1 228 ? -22.076 -4.406 26.278 1.00 92.19 228 PHE A C 1
ATOM 1796 O O . PHE A 1 228 ? -23.267 -4.511 26.562 1.00 92.19 228 PHE A O 1
ATOM 1803 N N . LEU A 1 229 ? -21.665 -3.838 25.138 1.00 92.88 229 LEU A N 1
ATOM 1804 C CA . LEU A 1 229 ? -22.597 -3.282 24.148 1.00 92.88 229 LEU A CA 1
ATOM 1805 C C . LEU A 1 229 ? -23.565 -4.332 23.578 1.00 92.88 229 LEU A C 1
ATOM 1807 O O . LEU A 1 229 ? -24.690 -3.999 23.220 1.00 92.88 229 LEU A O 1
ATOM 1811 N N . LYS A 1 230 ? -23.150 -5.603 23.516 1.00 91.81 230 LYS A N 1
ATOM 1812 C CA . LYS A 1 230 ? -23.997 -6.736 23.102 1.00 91.81 23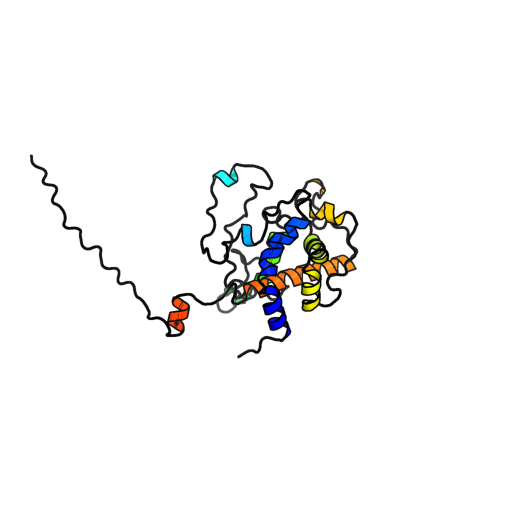0 LYS A CA 1
ATOM 1813 C C . LYS A 1 230 ? -24.902 -7.272 24.220 1.00 91.81 230 LYS A C 1
ATOM 1815 O O . LYS A 1 230 ? -25.623 -8.237 23.989 1.00 91.81 230 LYS A O 1
ATOM 1820 N N . GLY A 1 231 ? -24.839 -6.712 25.430 1.00 89.50 231 GLY A N 1
ATOM 1821 C CA . GLY A 1 231 ? -25.572 -7.208 26.599 1.00 89.50 231 GLY A CA 1
ATOM 1822 C C . GLY A 1 231 ? -25.073 -8.558 27.132 1.00 89.50 231 GLY A C 1
ATOM 1823 O O . GLY A 1 231 ? -25.715 -9.146 27.997 1.00 89.50 231 GLY A O 1
ATOM 1824 N N . SER A 1 232 ? -23.933 -9.061 26.645 1.00 85.31 232 SER A N 1
ATOM 1825 C CA . SER A 1 232 ? -23.371 -10.364 27.026 1.00 85.31 232 SER A CA 1
ATOM 1826 C C . SER A 1 232 ? -22.337 -10.285 28.155 1.00 85.31 232 SER A C 1
ATOM 1828 O O . SER A 1 232 ? -21.826 -11.310 28.605 1.00 85.31 232 SER A O 1
ATOM 1830 N N . ALA A 1 233 ? -22.036 -9.080 28.646 1.00 80.56 233 ALA A N 1
ATOM 1831 C CA . ALA A 1 233 ? -21.241 -8.852 29.846 1.00 80.56 233 ALA A CA 1
ATOM 1832 C C . ALA A 1 233 ? -21.770 -7.632 30.625 1.00 80.56 233 ALA A C 1
ATOM 1834 O O . ALA A 1 233 ? -22.159 -6.645 30.005 1.00 80.56 233 ALA A O 1
ATOM 1835 N N . PRO A 1 234 ? -21.759 -7.642 31.970 1.00 74.62 234 PRO A N 1
ATOM 1836 C CA . PRO A 1 234 ? -22.159 -6.479 32.758 1.00 74.62 234 PRO A CA 1
ATOM 1837 C C . PRO A 1 234 ? -21.124 -5.349 32.656 1.00 74.62 234 PRO A C 1
ATOM 1839 O O . PRO A 1 234 ? -19.915 -5.607 32.602 1.00 74.62 234 PRO A O 1
ATOM 1842 N N . ALA A 1 235 ? -21.578 -4.091 32.722 1.00 69.50 235 ALA A N 1
ATOM 1843 C CA . ALA A 1 235 ? -20.693 -2.952 32.959 1.00 69.50 235 ALA A CA 1
ATOM 1844 C C . ALA A 1 235 ? -20.069 -3.096 34.348 1.00 69.50 235 ALA A C 1
ATOM 1846 O O . ALA A 1 235 ? -20.700 -2.830 35.368 1.00 69.50 235 ALA A O 1
ATOM 1847 N N . ARG A 1 236 ? -18.810 -3.533 34.409 1.00 65.62 236 ARG A N 1
ATOM 1848 C CA . ARG A 1 236 ? -18.053 -3.507 35.660 1.00 65.62 236 ARG A CA 1
ATOM 1849 C C . ARG A 1 236 ? -17.453 -2.122 35.841 1.00 65.62 236 ARG A C 1
ATOM 1851 O O . ARG A 1 236 ? -16.358 -1.849 35.352 1.00 65.62 236 ARG A O 1
ATOM 1858 N N . GLN A 1 237 ? -18.153 -1.268 36.576 1.00 58.81 237 GLN A N 1
ATOM 1859 C CA . GLN A 1 237 ? -17.534 -0.105 37.194 1.00 58.81 237 GLN A CA 1
ATOM 1860 C C . GLN A 1 237 ? -16.594 -0.642 38.278 1.00 58.81 237 GLN A C 1
ATOM 1862 O O . GLN A 1 237 ? -17.037 -1.285 39.229 1.00 58.81 237 GLN A O 1
ATOM 1867 N N . ARG A 1 238 ? -15.278 -0.460 38.119 1.00 55.50 238 ARG A N 1
ATOM 1868 C CA . ARG A 1 238 ? -14.384 -0.647 39.264 1.00 55.50 238 ARG A CA 1
ATOM 1869 C C . ARG A 1 238 ? -14.719 0.475 40.231 1.00 55.50 238 ARG A C 1
ATOM 1871 O O . ARG A 1 238 ? -14.343 1.619 39.995 1.00 55.50 238 ARG A O 1
ATOM 1878 N N . THR A 1 239 ? -15.429 0.151 41.301 1.00 53.50 239 THR A N 1
ATOM 1879 C CA . THR A 1 239 ? -15.365 0.959 42.509 1.00 53.50 239 THR A CA 1
ATOM 1880 C C . THR A 1 239 ? -13.911 0.912 42.948 1.00 53.50 239 THR A C 1
ATOM 1882 O O . THR A 1 239 ? -13.406 -0.143 43.337 1.00 53.50 239 THR A O 1
ATOM 1885 N N . TRP A 1 240 ? -13.205 2.029 42.800 1.00 49.06 240 TRP A N 1
ATOM 1886 C CA . TRP A 1 240 ? -11.969 2.224 43.533 1.00 49.06 240 TRP A CA 1
ATOM 1887 C C . TRP A 1 240 ? -12.371 2.233 44.999 1.00 49.06 240 TRP A C 1
ATOM 1889 O O . TRP A 1 240 ? -12.904 3.224 45.492 1.00 49.06 240 TRP A O 1
ATOM 1899 N N . SER A 1 241 ? -12.197 1.103 45.680 1.00 56.78 241 SER A N 1
ATOM 1900 C CA . SER A 1 241 ? -12.126 1.141 47.130 1.00 56.78 241 SER A CA 1
ATOM 1901 C C . SER A 1 241 ? -10.996 2.121 47.444 1.00 56.78 241 SER A C 1
ATOM 1903 O O . SER A 1 241 ? -9.891 1.918 46.925 1.00 56.78 241 SER A O 1
ATOM 1905 N N . PRO A 1 242 ? -11.238 3.198 48.215 1.00 54.12 242 PRO A N 1
ATOM 1906 C CA . PRO A 1 242 ? -10.123 3.934 48.777 1.00 54.12 242 PRO A CA 1
ATOM 1907 C C . PRO A 1 242 ? -9.237 2.893 49.451 1.00 54.12 242 PRO A C 1
ATOM 1909 O O . PRO A 1 242 ? -9.765 1.985 50.102 1.00 54.12 242 PRO A O 1
ATOM 1912 N N . CYS A 1 243 ? -7.918 2.967 49.251 1.00 49.69 243 CYS A N 1
ATOM 1913 C CA . CYS A 1 243 ? -7.009 2.212 50.100 1.00 49.69 243 CYS A CA 1
ATOM 1914 C C . CYS A 1 243 ? -7.479 2.456 51.533 1.00 49.69 243 CYS A C 1
ATOM 1916 O O . CYS A 1 243 ? -7.473 3.608 51.975 1.00 49.69 243 CYS A O 1
ATOM 1918 N N . SER A 1 244 ? -7.955 1.413 52.225 1.00 54.94 244 SER A N 1
ATOM 1919 C CA . SER A 1 244 ? -8.151 1.515 53.665 1.00 54.94 244 SER A CA 1
ATOM 1920 C C . SER A 1 244 ? -6.845 2.083 54.200 1.00 54.94 244 SER A C 1
ATOM 1922 O O . SER A 1 244 ? -5.793 1.567 53.801 1.00 54.94 244 SER A O 1
ATOM 1924 N N . PRO A 1 245 ? -6.868 3.162 55.002 1.00 51.72 245 PRO A N 1
ATOM 1925 C CA . PRO A 1 245 ? -5.650 3.609 55.640 1.00 51.72 245 PRO A CA 1
ATOM 1926 C C . PRO A 1 245 ? -5.138 2.381 56.379 1.00 51.72 245 PRO A C 1
ATOM 1928 O O . PRO A 1 245 ? -5.811 1.873 57.279 1.00 51.72 245 PRO A O 1
ATOM 1931 N N . ALA A 1 246 ? -4.016 1.829 55.907 1.00 48.00 246 ALA A N 1
ATOM 1932 C CA . ALA A 1 246 ? -3.293 0.826 56.657 1.00 48.00 246 ALA A CA 1
ATOM 1933 C C . ALA A 1 246 ? -3.200 1.405 58.062 1.00 48.00 246 ALA A C 1
ATOM 1935 O O . ALA A 1 246 ? -2.823 2.575 58.192 1.00 48.00 246 ALA A O 1
ATOM 1936 N N . SER A 1 247 ? -3.669 0.652 59.062 1.00 49.94 247 SER A N 1
ATOM 1937 C CA . SER A 1 247 ? -3.577 1.034 60.464 1.00 49.94 247 SER A CA 1
ATOM 1938 C C . SER A 1 247 ? -2.229 1.700 60.657 1.00 49.94 247 SER A C 1
ATOM 1940 O O . SER A 1 247 ? -1.200 1.057 60.461 1.00 49.94 247 SER A O 1
ATOM 1942 N N . ALA A 1 248 ? -2.246 3.012 60.895 1.00 45.38 248 ALA A N 1
ATOM 1943 C CA . ALA A 1 248 ? -1.035 3.773 61.083 1.00 45.38 248 ALA A CA 1
ATOM 1944 C C . ALA A 1 248 ? -0.367 3.168 62.311 1.00 45.38 248 ALA A C 1
ATOM 1946 O O . ALA A 1 248 ? -0.785 3.419 63.443 1.00 45.38 248 ALA A O 1
ATOM 1947 N N . THR A 1 249 ? 0.619 2.303 62.089 1.00 44.22 249 THR A N 1
ATOM 1948 C CA . THR A 1 249 ? 1.512 1.857 63.140 1.00 44.22 249 THR A CA 1
ATOM 1949 C C . THR A 1 249 ? 2.176 3.132 63.624 1.00 44.22 249 THR A C 1
ATOM 1951 O O . THR A 1 249 ? 3.005 3.710 62.921 1.00 44.22 249 THR A O 1
ATOM 1954 N N . ARG A 1 250 ? 1.733 3.637 64.781 1.00 40.69 250 ARG A N 1
ATOM 1955 C CA . ARG A 1 250 ? 2.423 4.715 65.484 1.00 40.69 250 ARG A CA 1
ATOM 1956 C C . ARG A 1 250 ? 3.866 4.258 65.637 1.00 40.69 250 ARG A C 1
ATOM 1958 O O . ARG A 1 250 ? 4.142 3.347 66.413 1.00 40.69 250 ARG A O 1
ATOM 1965 N N . ILE A 1 251 ? 4.774 4.878 64.894 1.00 37.88 251 ILE A N 1
ATOM 1966 C CA . ILE A 1 251 ? 6.186 4.851 65.243 1.00 37.88 251 ILE A CA 1
ATOM 1967 C C . ILE A 1 251 ? 6.263 5.644 66.546 1.00 37.88 251 ILE A C 1
ATOM 1969 O O . ILE A 1 251 ? 6.135 6.867 66.552 1.00 37.88 251 ILE A O 1
ATOM 1973 N N . SER A 1 252 ? 6.352 4.921 67.662 1.00 39.28 252 SER A N 1
ATOM 1974 C CA . SER A 1 252 ? 6.654 5.508 68.959 1.00 39.28 252 SER A CA 1
ATOM 1975 C C . SER A 1 252 ? 8.106 5.957 68.910 1.00 39.28 252 SER A C 1
ATOM 1977 O O . SER A 1 252 ? 9.015 5.138 69.011 1.00 39.28 252 SER A O 1
ATOM 1979 N N . VAL A 1 253 ? 8.322 7.253 68.708 1.00 44.09 253 VAL A N 1
ATOM 1980 C CA . VAL A 1 253 ? 9.603 7.877 69.030 1.00 44.09 253 VAL A CA 1
ATOM 1981 C C . VAL A 1 253 ? 9.628 7.982 70.554 1.00 44.09 253 VAL A C 1
ATOM 1983 O O . VAL A 1 253 ? 8.901 8.790 71.129 1.00 44.09 253 VAL A O 1
ATOM 1986 N N . TYR A 1 254 ? 10.370 7.088 71.209 1.00 34.09 254 TYR A N 1
ATOM 1987 C CA . TYR A 1 254 ? 10.754 7.276 72.609 1.00 34.09 254 TYR A CA 1
ATOM 1988 C C . TYR A 1 254 ? 11.908 8.300 72.679 1.00 34.09 254 TYR A C 1
ATOM 1990 O O . TYR A 1 254 ? 12.671 8.382 71.712 1.00 34.09 254 TYR A O 1
ATOM 1998 N N . PRO A 1 255 ? 11.977 9.101 73.761 1.00 47.59 255 PRO A N 1
ATOM 1999 C CA . PRO A 1 255 ? 12.918 10.210 73.926 1.00 47.59 255 PRO A CA 1
ATOM 2000 C C . PRO A 1 255 ? 14.377 9.767 74.061 1.00 47.59 255 PRO A C 1
ATOM 2002 O O . PRO A 1 255 ? 14.616 8.621 74.508 1.00 47.59 255 PRO A O 1
#

pLDDT: mean 72.55, std 24.53, range [23.53, 98.38]

Foldseek 3Di:
DDDQDPLLVLLLVLLVPPVNVCVLQVLQVVLCPDAQHSQQHPCNQAPDLPGPDGDDDDPVLCPDDDLSSQDDPDRDDALQCQQVFFQWDQDPVVRDIGGADDPVSPLRCPVLRTSQLSVLLPQCCPLSGVFFLELLLVLVSCLPDPCVVVLCVNVNPCLSVADWDPCSSVSRSDGHPPVVCPPPSHPGDGDPVSVVSSVVSSSSVSVSVSSSSVHCSNHVCPDPVSCVVVVNHPPDDPPPPPPPPPPPPPPPPDD

Solvent-accessible surface area (backbone atoms only — not comparable to full-atom values): 15159 Å² total; per-residue (Å²): 136,80,78,70,51,71,64,57,48,52,49,42,60,59,49,65,36,74,56,55,75,50,34,72,51,49,58,36,63,79,59,48,86,54,85,56,69,73,73,67,39,82,64,62,78,35,51,51,95,93,42,98,55,69,81,82,83,55,78,73,51,73,76,48,88,57,90,91,36,54,62,62,98,62,85,72,74,76,54,60,55,41,55,72,38,44,48,50,41,75,39,80,90,75,74,42,79,46,49,17,22,72,99,79,30,78,22,32,9,76,91,72,76,26,3,34,15,43,42,58,58,46,47,51,51,33,53,48,59,49,11,28,33,27,69,48,43,56,31,53,54,41,54,74,36,93,51,35,66,61,49,21,74,72,72,34,82,67,54,64,75,57,77,74,54,91,61,41,64,63,51,52,44,38,56,25,84,40,75,92,49,64,87,54,69,62,72,64,79,52,52,75,68,37,43,53,44,24,52,50,36,41,52,53,50,12,43,51,51,27,49,37,34,56,29,61,93,50,37,59,76,76,49,74,65,46,32,32,77,68,70,76,36,80,86,78,74,79,76,78,69,72,78,70,77,68,78,78,74,76,79,77,82,76,133

Mean predicted aligned error: 12.91 Å

Radius of gyration: 23.66 Å; Cα contacts (8 Å, |Δi|>4): 313; chains: 1; bounding box: 52×43×94 Å

Secondary structure (DSSP, 8-state):
-----HHHHHHHHHHSSHHHHHHHHHHHHHSTTSSS-TT--HHHHS--TT---PPPPPGGGGG--SGGG---SSPPPP-TTGGGSPPPEEETTTTEEE--BSTT--B-STTTS-HHHHHHTSGGG-TTTT--S-THHHHHHHHTSTTHHHHHHHH-TTTT-----TTHHHHHHSPTT-GGGTT-S--S---HHHHHHHHHHHHHHHHHHHHHHTSTTTS---SHHHHHHTTSS----------------------

Sequence (255 aa):
MNHPNVLTTRIRVAFSRATWNRSWTGSGEKFASSSIKPSQRCAHCRPSPGRAILRPFTAADMQQSGPSFRAGKRTAQRYTYSPRFPVLQFNETQQLFFGGNFWDGRSTGYLLQSADAEQAQHPPVDPLEHGNPDTACIAFKLAQSEYRTLFEDIWGKGSLDIIFPPDTEEICCTPGGAARFGTNPTPVRLSPEDRTKANRVYDNWGQSISFYESSNDVSPFTSKFDAFLKGSAPARQRTWSPCSPASATRISVYP

=== Feature glossary ===
Legend for the data blocks above and below:

— What the protein is —

The amino-acid sequence is the protein's primary structure: the linear order of residues from the N-terminus to the C-terminus, written in one-letter code. Everything else here — the 3D coordinates, the secondary structure, the domain annotations — is ultimately a consequence of this string.

Functional annotations link the protein to curated databases. InterPro entries identify conserved domains and families by matching the sequence against member-database signatures (Pfam, PROSITE, CDD, …). Gene Ontology (GO) terms describe molecular function, biological process, and cellular component in a controlled vocabulary. CATH places the structure in a hierarchical fold classification (Class/Architecture/Topology/Homologous-superfamily). The organism is the source species.

— Where its atoms are —

Atomic coordinates in PDBx/mmCIF format — the same representation the Protein Data Bank distributes. Each line of the _atom_site loop places one backbone atom in Cartesian space (units: ångströms, origin: arbitrary).

The six renders are orthographic views along the three Cartesian axes in both directions. Representation (cartoon, sticks, or surface) and color scheme (sequence-rainbow or by-chain) vary across proteins so the training set covers all the common visualization conventions.

— Local backbone conformation —

Eight-state secondary structure (DSSP): H is the canonical α-helix, G the tighter 3₁₀-helix, I the wider π-helix; E/B are β-structure, T and S are turns and bends, and '-' is everything else. DSSP derives these from the pattern of main-chain N–H···O=C hydrogen bonds, not from the sequence.

Three-state secondary structure (P-SEA) collapses the eight DSSP classes into helix (a), strand (b), and coil (c). P-SEA assigns these from Cα geometry alone — distances and angles — without requiring backbone oxygens, so it works on any Cα trace.

φ (phi) and ψ (psi) are the two rotatable backbone dihedrals per residue: φ is the C(i-1)–N–Cα–C torsion, ψ is the N–Cα–C–N(i+1) torsion, both in degrees on (−180°, 180°]. α-helical residues cluster near (−60°, −45°); β-strand residues near (−120°, +130°). A Ramachandran plot is simply a scatter of (φ, ψ) for every residue.

— Global shape and packing —

The geometric summary reports three shape descriptors. Rg (radius of gyration) measures how spread out the Cα atoms are about their centre of mass; compact globular proteins have small Rg, elongated or unfolded ones large. Cα contacts (<8 Å, |i−j|>4) count long-range residue pairs in spatial proximity — high for tightly packed folds, near zero for rods or random coil. The bounding-box extents give the protein's footprint along x, y, z in Å.

SASA measures how much of the protein is reachable by solvent. It is computed by rolling a water-sized probe over the atomic surface and summing the exposed area (Å²). Per-residue SASA distinguishes core (buried, low SASA) from surface (exposed, high SASA) residues; total SASA is a whole-molecule size measure.

Plot images: a contact map (which residues are close in 3D, as an N×N binary image), a Ramachandran scatter (backbone torsion angles, revealing secondary-structure composition at a glance), and — for AlphaFold structures — a PAE heatmap (pairwise prediction confidence).

— Structural neighborhood —

A 3Di character summarizes, for each residue, the relative orientation of the Cα frame of its nearest spatial neighbor. Because it encodes fold topology rather than chemistry, 3Di alignments detect remote structural similarity that sequence alignment misses.

The Foldseek neighbor list gives the closest experimentally determined structures in the PDB, ranked by structural alignment. TM-score near 1 means near-identical fold; near 0.3 means only rough topology match. This is how one finds what a novel AlphaFold prediction most resembles in the solved-structure universe.

— Confidence and disorder —

For AlphaFold models, the B-factor field carries pLDDT — the model's own estimate of local accuracy on a 0–100 scale. Regions with pLDDT<50 should be treated as essentially unmodeled; they often correspond to intrinsically disordered segments.

Crystallographic B-factors measure how much each atom's electron density is smeared out, in Å². They rise in mobile loops and surface residues and fall in the buried interior. In AlphaFold models this column is repurposed to hold pLDDT instead.

Predicted Aligned Error (PAE) is an AlphaFold confidence matrix: entry (i, j) is the expected error in the position of residue j, in ångströms, when the prediction is superimposed on the true structure at residue i. Low PAE within a block of residues means that block is internally rigid and well-predicted; high PAE between two blocks means their relative placement is uncertain even if each block individually is confident.